Protein AF-A0A4Z1KA65-F1 (afdb_monomer)

Solvent-accessible surface area (backbone atoms only — not comparable to full-atom values): 13572 Å² total; per-residue (Å²): 110,72,66,62,52,43,39,54,76,44,22,87,75,47,66,76,46,76,40,77,68,54,74,66,63,81,79,53,84,68,61,92,71,78,31,28,63,26,37,53,58,53,56,67,46,49,28,51,53,28,40,75,51,29,72,93,65,19,83,68,38,45,97,79,37,31,70,53,27,40,54,50,50,52,51,53,54,51,53,38,62,76,36,71,47,78,43,73,69,52,103,39,35,69,69,46,73,50,42,45,67,54,54,28,49,52,52,50,48,28,72,77,36,44,84,67,29,49,55,46,74,55,39,75,37,74,67,40,51,53,36,54,69,82,32,71,82,54,29,83,65,75,93,47,70,64,59,59,51,50,52,55,50,56,41,34,77,31,72,92,48,65,88,64,49,73,65,59,49,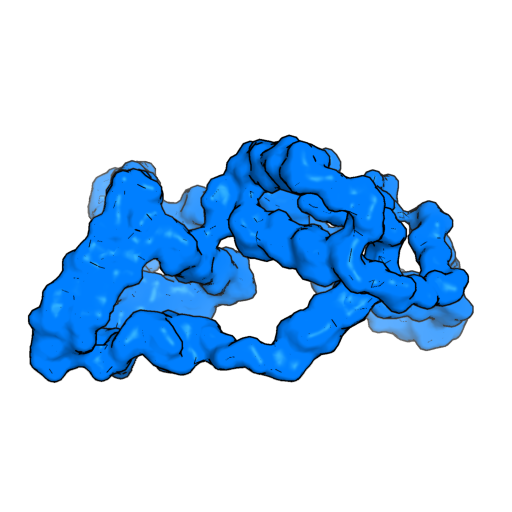49,54,49,46,58,52,43,40,74,40,12,86,56,51,26,76,65,54,48,49,60,56,60,66,26,38,78,55,81,65,71,59,92,77,73,91,82,68,70,86,65,67,72,54,83,45,76,72,47,80,41,76,56,95,64,20,53,58,52,33,83,70,133

pLDDT: mean 73.47, std 14.39, range [39.34, 95.62]

Sequence (232 aa):
MVWLTLIAITPASSSFSCLNIYLTPLTKKGTWDGNLEDADAIINKFPEYCFEAGPERCALYSNKGSQHIHHLLDNIIASITNAFIPISISDIREPEIIMSSDMKGAVRLALYSPFEEFERLQAFTPTCRSSNLYSPNCFSPPINYAKKVIGAILCSDKPDQIIITATDYLEYWQRVRKESIYLDDRWTKNRILCAFWKLRLKLTLLGPIEGSTSEPNLFVSNTLDPITSLSK

Nearest PDB structures (foldseek):
  6vi4-assembly1_B  TM=2.052E-01  e=9.395E+00  Homo sapiens
  6c1r-assembly1_B  TM=1.463E-01  e=4.971E+00  Escherichia coli

Foldseek 3Di:
DVVLVCCQPPQAPD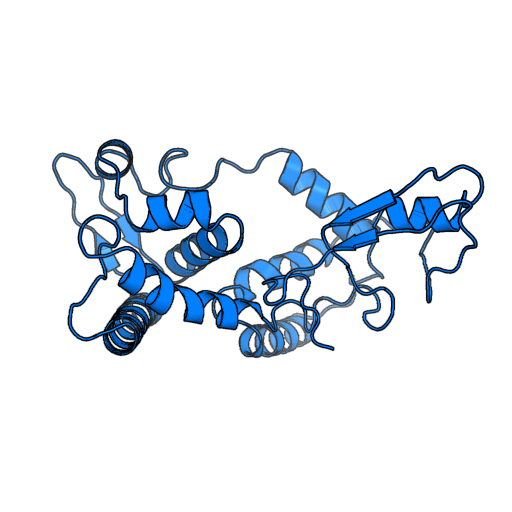DEAEDEFDPPLAPDLLDLAPQQQLVVVVVLCLLVVLQVCDVVQHVLHDPVGSVVSVVVVVVVLVVQAVDWDWDDDDPQDDTDIRHNLVVLQLSVVCQVCVVVSSSLVRDPDVVVSRDYCPPVVNHPDDDPPVVVVCLLVSLQQHDQQLPADPVNLVVVLVNLCVSDVSCSVVSSVSSVSNNPPPHYDPDHDDHDRDHDHPDDYHYDYDCRRSGRHPPD

Mean predicted aligned error: 11.28 Å

Structure (mmCIF, N/CA/C/O backbone):
data_AF-A0A4Z1KA65-F1
#
_entry.id   AF-A0A4Z1KA65-F1
#
loop_
_atom_site.group_PDB
_atom_site.id
_atom_site.type_symbol
_atom_site.label_atom_id
_atom_site.label_alt_id
_atom_site.label_comp_id
_atom_site.label_asym_id
_atom_site.label_entity_id
_atom_site.label_seq_id
_atom_site.pdbx_PDB_ins_code
_atom_site.Cartn_x
_atom_site.Cartn_y
_atom_site.Cartn_z
_atom_site.occupancy
_atom_site.B_iso_or_equiv
_atom_site.auth_seq_id
_atom_site.auth_comp_id
_atom_site.auth_asym_id
_atom_site.auth_atom_id
_atom_site.pdbx_PDB_model_num
ATOM 1 N N . MET A 1 1 ? -2.068 -2.236 -19.507 1.00 46.22 1 MET A N 1
ATOM 2 C CA . MET A 1 1 ? -1.043 -1.953 -20.537 1.00 46.22 1 MET A CA 1
ATOM 3 C C . MET A 1 1 ? -1.417 -2.556 -21.894 1.00 46.22 1 MET A C 1
ATOM 5 O O . MET A 1 1 ? -1.586 -1.786 -22.824 1.00 46.22 1 MET A O 1
ATOM 9 N N . VAL A 1 2 ? -1.693 -3.867 -21.988 1.00 50.28 2 VAL A N 1
ATOM 10 C CA . VAL A 1 2 ? -2.080 -4.566 -23.242 1.00 50.28 2 VAL A CA 1
ATOM 11 C C . VAL A 1 2 ? -3.201 -3.877 -24.045 1.00 50.28 2 VAL A C 1
ATOM 13 O O . VAL A 1 2 ? -3.094 -3.739 -25.257 1.00 50.28 2 VAL A O 1
ATOM 16 N N . TRP A 1 3 ? -4.254 -3.391 -23.381 1.00 49.81 3 TRP A N 1
ATOM 17 C CA . TRP A 1 3 ? -5.383 -2.723 -24.046 1.00 49.81 3 TRP A CA 1
ATOM 18 C C . TRP A 1 3 ? -5.041 -1.362 -24.662 1.00 49.81 3 TRP A C 1
ATOM 20 O O . TRP A 1 3 ? -5.494 -1.060 -25.759 1.00 49.81 3 TRP A O 1
ATOM 30 N N . LEU A 1 4 ? -4.196 -0.561 -24.008 1.00 58.28 4 LEU A N 1
ATOM 31 C CA . LEU A 1 4 ? -3.745 0.712 -24.578 1.00 58.28 4 LEU A CA 1
ATOM 32 C C . LEU A 1 4 ? -2.836 0.476 -25.794 1.00 58.28 4 LEU A C 1
ATOM 34 O O . LEU A 1 4 ? -2.899 1.215 -26.770 1.00 58.28 4 LEU A O 1
ATOM 38 N N . THR A 1 5 ? -2.043 -0.599 -25.776 1.00 61.44 5 THR A N 1
ATOM 39 C CA . THR A 1 5 ? -1.257 -1.043 -26.935 1.00 61.44 5 THR A CA 1
ATOM 40 C C . THR A 1 5 ? -2.153 -1.489 -28.094 1.00 61.44 5 THR A C 1
ATOM 42 O O . THR A 1 5 ? -1.865 -1.165 -29.240 1.00 61.44 5 THR A O 1
ATOM 45 N N . LEU A 1 6 ? -3.266 -2.175 -27.815 1.00 61.22 6 LEU A N 1
ATOM 46 C CA . LEU A 1 6 ? -4.259 -2.544 -28.832 1.00 61.22 6 LEU A CA 1
ATOM 47 C C . LEU A 1 6 ? -4.954 -1.320 -29.443 1.00 61.22 6 LEU A C 1
ATOM 49 O O . LEU A 1 6 ? -5.135 -1.283 -30.656 1.00 61.22 6 LEU A O 1
ATOM 53 N N . ILE A 1 7 ? -5.276 -0.301 -28.641 1.00 62.47 7 ILE A N 1
ATOM 54 C CA . ILE A 1 7 ? -5.809 0.975 -29.149 1.00 62.47 7 ILE A CA 1
ATOM 55 C C . ILE A 1 7 ? -4.788 1.658 -30.074 1.00 62.47 7 ILE A C 1
ATOM 57 O O . ILE A 1 7 ? -5.167 2.170 -31.122 1.00 62.47 7 ILE A O 1
ATOM 61 N N . ALA A 1 8 ? -3.495 1.617 -29.733 1.00 61.34 8 ALA A N 1
ATOM 62 C CA . ALA A 1 8 ? -2.435 2.198 -30.560 1.00 61.34 8 ALA A CA 1
ATOM 63 C C . ALA A 1 8 ? -2.218 1.449 -31.889 1.00 61.34 8 ALA A C 1
ATOM 65 O O . ALA A 1 8 ? -1.973 2.067 -32.922 1.00 61.34 8 ALA A O 1
ATOM 66 N N . ILE A 1 9 ? -2.268 0.113 -31.866 1.00 64.88 9 ILE A N 1
ATOM 67 C CA . ILE A 1 9 ? -1.922 -0.730 -33.024 1.00 64.88 9 ILE A CA 1
ATOM 68 C C . ILE A 1 9 ? -3.135 -0.956 -33.936 1.00 64.88 9 ILE A C 1
ATOM 70 O O . ILE A 1 9 ? -2.981 -1.048 -35.153 1.00 64.88 9 ILE A O 1
ATOM 74 N N . THR A 1 10 ? -4.341 -1.039 -33.372 1.00 65.25 10 THR A N 1
ATOM 75 C CA . THR A 1 10 ? -5.579 -1.340 -34.107 1.00 65.25 10 THR A CA 1
ATOM 76 C C . THR A 1 10 ? -6.767 -0.477 -33.634 1.00 65.25 10 THR A C 1
ATOM 78 O O . THR A 1 10 ? -7.749 -1.007 -33.108 1.00 65.25 10 THR A O 1
ATOM 81 N N . PRO A 1 11 ? -6.720 0.854 -33.824 1.00 59.81 11 PRO A N 1
ATOM 82 C CA . PRO A 1 11 ? -7.749 1.778 -33.326 1.00 59.81 11 PRO A CA 1
ATOM 83 C C . PRO A 1 11 ? -9.129 1.597 -33.984 1.00 59.81 11 PRO A C 1
ATOM 85 O O . PRO A 1 11 ? -10.154 1.888 -33.375 1.00 59.81 11 PRO A O 1
ATOM 88 N N . ALA A 1 12 ? -9.173 1.082 -35.218 1.00 54.03 12 ALA A N 1
ATOM 89 C CA . ALA A 1 12 ? -10.408 0.894 -35.987 1.00 54.03 12 ALA A CA 1
ATOM 90 C C . ALA A 1 12 ? -11.210 -0.368 -35.602 1.00 54.03 12 ALA A C 1
ATOM 92 O O . ALA A 1 12 ? -12.328 -0.547 -36.077 1.00 54.03 12 ALA A O 1
ATOM 93 N N . SER A 1 13 ? -10.649 -1.254 -34.772 1.00 59.44 13 SER A N 1
ATOM 94 C CA . SER A 1 13 ? -11.294 -2.504 -34.336 1.00 59.44 13 SER A CA 1
ATOM 95 C C . SER A 1 13 ? -11.660 -2.526 -32.851 1.00 59.44 13 SER A C 1
ATOM 97 O O . SER A 1 13 ? -12.167 -3.536 -32.366 1.00 59.44 13 SER A O 1
ATOM 99 N N . SER A 1 14 ? -11.402 -1.447 -32.107 1.00 57.44 14 SER A N 1
ATOM 100 C CA . SER A 1 14 ? -11.790 -1.348 -30.699 1.00 57.44 14 SER A CA 1
ATOM 101 C C . SER A 1 14 ? -13.228 -0.841 -30.573 1.00 57.44 14 SER A C 1
ATOM 103 O O . SER A 1 14 ? -13.486 0.353 -30.710 1.00 57.44 14 SER A O 1
ATOM 105 N N . SER A 1 15 ? -14.165 -1.743 -30.279 1.00 64.31 15 SER A N 1
ATOM 106 C CA . SER A 1 15 ? -15.464 -1.377 -29.701 1.00 64.31 15 SER A CA 1
ATOM 107 C C . SER A 1 15 ? -15.289 -0.840 -28.268 1.00 64.31 15 SER A C 1
ATOM 109 O O . SER A 1 15 ? -14.225 -1.028 -27.672 1.00 64.31 15 SER A O 1
ATOM 111 N N . PHE A 1 16 ? -16.319 -0.169 -27.729 1.00 63.19 16 PHE A N 1
ATOM 112 C CA . PHE A 1 16 ? -16.349 0.473 -26.401 1.00 63.19 16 PHE A CA 1
ATOM 113 C C . PHE A 1 16 ? -15.433 -0.197 -25.361 1.00 63.19 16 PHE A C 1
ATOM 115 O O . PHE A 1 16 ? -15.583 -1.383 -25.058 1.00 63.19 16 PHE A O 1
ATOM 122 N N . SER A 1 17 ? -14.486 0.570 -24.815 1.00 68.31 17 SER A N 1
ATOM 123 C CA . SER A 1 17 ? -13.476 0.077 -23.876 1.00 68.31 17 SER A CA 1
ATOM 124 C C . SER A 1 17 ? -13.594 0.785 -22.526 1.00 68.31 17 SER A C 1
ATOM 126 O O . SER A 1 17 ? -13.626 2.015 -22.452 1.00 68.31 17 SER A O 1
ATOM 128 N N . CYS A 1 18 ? -13.635 -0.006 -21.451 1.00 68.81 18 CYS A N 1
ATOM 129 C CA . CYS A 1 18 ? -13.584 0.475 -20.073 1.00 68.81 18 CYS A CA 1
ATOM 130 C C . CYS A 1 18 ? -12.252 0.062 -19.447 1.00 68.81 18 CYS A C 1
ATOM 132 O O . CYS A 1 18 ? -11.943 -1.130 -19.360 1.00 68.81 18 CYS A O 1
ATOM 134 N N . LEU A 1 19 ? -11.465 1.046 -19.017 1.00 72.38 19 LEU A N 1
ATOM 135 C CA . LEU A 1 19 ? -10.204 0.821 -18.325 1.00 72.38 19 LEU A CA 1
ATOM 136 C C . LEU 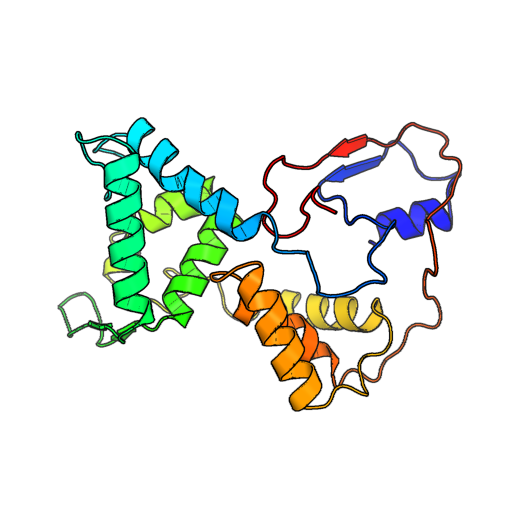A 1 19 ? -10.374 1.191 -16.850 1.00 72.38 19 LEU A C 1
ATOM 138 O O . LEU A 1 19 ? -10.396 2.365 -16.488 1.00 72.38 19 LEU A O 1
ATOM 142 N N . ASN A 1 20 ? -10.502 0.163 -16.016 1.00 58.12 20 ASN A N 1
ATOM 143 C CA . ASN A 1 20 ? -10.423 0.268 -14.565 1.00 58.12 20 ASN A CA 1
ATOM 144 C C . ASN A 1 20 ? -8.954 0.037 -14.187 1.00 58.12 20 ASN A C 1
ATOM 146 O O . ASN A 1 20 ? -8.446 -1.038 -14.509 1.00 58.12 20 ASN A O 1
ATOM 150 N N . ILE A 1 21 ? -8.294 1.025 -13.566 1.00 61.72 21 ILE A N 1
ATOM 151 C CA . ILE A 1 21 ? -6.827 1.169 -13.387 1.00 61.72 21 ILE A CA 1
ATOM 152 C C . ILE A 1 21 ? -6.195 1.966 -14.539 1.00 61.72 21 ILE A C 1
ATOM 154 O O . ILE A 1 21 ? -5.783 1.431 -15.576 1.00 61.72 21 ILE A O 1
ATOM 158 N N . TYR A 1 22 ? -6.092 3.281 -14.333 1.00 58.78 22 TYR A N 1
ATOM 159 C CA . TYR A 1 22 ? -5.372 4.176 -15.229 1.00 58.78 22 TYR A CA 1
ATOM 160 C C . TYR A 1 22 ? -3.900 4.248 -14.819 1.00 58.78 22 TYR A C 1
ATOM 162 O O . TYR A 1 22 ? -3.505 4.991 -13.928 1.00 58.78 22 TYR A O 1
ATOM 170 N N . LEU A 1 23 ? -3.058 3.476 -15.503 1.00 56.97 23 LEU A N 1
ATOM 171 C CA . LEU A 1 23 ? -1.624 3.744 -15.504 1.00 56.97 23 LEU A CA 1
ATOM 172 C C . LEU A 1 23 ? -1.410 4.984 -16.369 1.00 56.97 23 LEU A C 1
ATOM 174 O O . LEU A 1 23 ? -1.505 4.870 -17.589 1.00 56.97 23 LEU A O 1
ATOM 178 N N . THR A 1 24 ? -1.159 6.141 -15.752 1.00 52.41 24 THR A N 1
ATOM 179 C CA . THR A 1 24 ? -0.845 7.395 -16.449 1.00 52.41 24 THR A CA 1
ATOM 180 C C . THR A 1 24 ? 0.265 7.152 -17.480 1.00 52.41 24 THR A C 1
ATOM 182 O O . THR A 1 24 ? 1.426 6.977 -17.107 1.00 52.41 24 THR A O 1
ATOM 185 N N . PRO A 1 25 ? -0.034 7.180 -18.794 1.00 45.66 25 PRO A N 1
ATOM 186 C CA . PRO A 1 25 ? 0.995 7.056 -19.825 1.00 45.66 25 PRO A CA 1
ATOM 187 C C . PRO A 1 25 ? 1.851 8.328 -19.923 1.00 45.66 25 PRO A C 1
ATOM 189 O O . PRO A 1 25 ? 2.869 8.344 -20.606 1.00 45.66 25 PRO A O 1
ATOM 192 N N . LEU A 1 26 ? 1.412 9.418 -19.280 1.00 39.34 26 LEU A N 1
ATOM 193 C CA . LEU A 1 26 ? 1.827 10.775 -19.619 1.00 39.34 26 LEU A CA 1
ATOM 194 C C . LEU A 1 26 ? 3.062 11.298 -18.872 1.00 39.34 26 LEU A C 1
ATOM 196 O O . LEU A 1 26 ? 3.588 12.327 -19.284 1.00 39.34 26 LEU A O 1
ATOM 200 N N . THR A 1 27 ? 3.580 10.627 -17.838 1.00 42.28 27 THR A N 1
ATOM 201 C CA . THR A 1 27 ? 4.760 11.151 -17.104 1.00 42.28 27 THR A CA 1
ATOM 202 C C . THR A 1 27 ? 5.754 10.108 -16.599 1.00 42.28 27 THR A C 1
ATOM 204 O O . THR A 1 27 ? 6.931 10.432 -16.430 1.00 42.28 27 THR A O 1
ATOM 207 N N . LYS A 1 28 ? 5.361 8.844 -16.412 1.00 50.72 28 LYS A N 1
ATOM 208 C CA . LYS A 1 28 ? 6.274 7.811 -15.905 1.00 50.72 28 LYS A CA 1
ATOM 209 C C . LYS A 1 28 ? 6.710 6.918 -17.053 1.00 50.72 28 LYS A C 1
ATOM 211 O O . LYS A 1 28 ? 5.923 6.134 -17.568 1.00 50.72 28 LYS A O 1
ATOM 216 N N . LYS A 1 29 ? 7.986 7.019 -17.445 1.00 55.09 29 LYS A N 1
ATOM 217 C CA . LYS A 1 29 ? 8.686 6.135 -18.405 1.00 55.09 29 LYS A CA 1
ATOM 218 C C . LYS A 1 29 ? 8.767 4.684 -17.891 1.00 55.09 29 LYS A C 1
ATOM 220 O O . LYS A 1 29 ? 9.857 4.140 -17.734 1.00 55.09 29 LYS A O 1
ATOM 225 N N . GLY A 1 30 ? 7.641 4.084 -17.508 1.00 57.19 30 GLY A N 1
ATOM 226 C CA . GLY A 1 30 ? 7.601 2.826 -16.772 1.00 57.19 30 GLY A CA 1
ATOM 227 C C . GLY A 1 30 ? 8.470 2.851 -15.512 1.00 57.19 30 GLY A C 1
ATOM 228 O O . GLY A 1 30 ? 9.043 1.821 -15.162 1.00 57.19 30 GLY A O 1
ATOM 229 N N . THR A 1 31 ? 8.626 3.996 -14.838 1.00 64.75 31 THR A N 1
ATOM 230 C CA . THR A 1 31 ? 9.421 4.083 -13.602 1.00 64.75 31 THR A CA 1
ATOM 231 C C . THR A 1 31 ? 8.692 3.396 -12.446 1.00 64.75 31 THR A C 1
ATOM 233 O O . THR A 1 31 ? 7.544 2.972 -12.578 1.00 64.75 31 THR A O 1
ATOM 236 N N . TRP A 1 32 ? 9.403 3.152 -11.348 1.00 73.19 32 TRP A N 1
ATOM 237 C CA .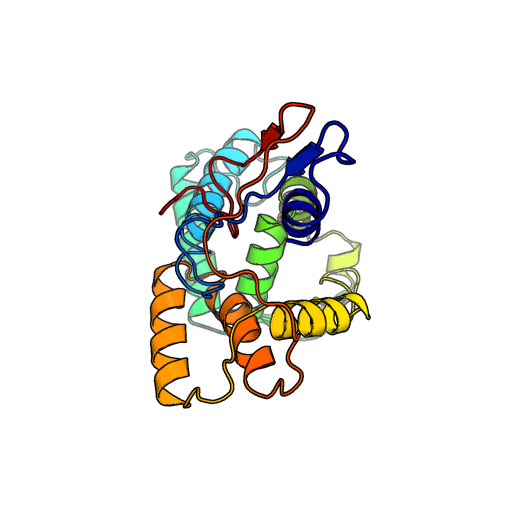 TRP A 1 32 ? 8.851 2.533 -10.140 1.00 73.19 32 TRP A CA 1
ATOM 238 C C . TRP A 1 32 ? 8.622 3.564 -9.025 1.00 73.19 32 TRP A C 1
ATOM 240 O O . TRP A 1 32 ? 8.534 3.186 -7.860 1.00 73.19 32 TRP A O 1
ATOM 250 N N . ASP A 1 33 ? 8.603 4.845 -9.380 1.00 76.31 33 ASP A N 1
ATOM 251 C CA . ASP A 1 33 ? 8.581 5.980 -8.460 1.00 76.31 33 ASP A CA 1
ATOM 252 C C . ASP A 1 33 ? 7.209 6.684 -8.530 1.00 76.31 33 ASP A C 1
ATOM 254 O O . ASP A 1 33 ? 6.599 6.771 -9.602 1.00 76.31 33 ASP A O 1
ATOM 258 N N . GLY A 1 34 ? 6.729 7.187 -7.393 1.00 77.62 34 GLY A N 1
ATOM 259 C CA . GLY A 1 34 ? 5.466 7.912 -7.210 1.00 77.62 34 GLY A CA 1
ATOM 260 C C . GLY A 1 34 ? 4.204 7.054 -7.365 1.00 77.62 34 GLY A C 1
ATOM 261 O O . GLY A 1 34 ? 3.137 7.556 -7.699 1.00 77.62 34 GLY A O 1
ATOM 262 N N . ASN A 1 35 ? 4.314 5.731 -7.285 1.00 82.62 35 ASN A N 1
ATOM 263 C CA . ASN A 1 35 ? 3.140 4.858 -7.409 1.00 82.62 35 ASN A CA 1
ATOM 264 C C . ASN A 1 35 ? 2.382 4.725 -6.091 1.00 82.62 35 ASN A C 1
ATOM 266 O O . ASN A 1 35 ? 1.206 4.379 -6.105 1.00 82.62 35 ASN A O 1
ATOM 270 N N . LEU A 1 36 ? 3.062 4.963 -4.970 1.00 87.94 36 LEU A N 1
ATOM 271 C CA . LEU A 1 36 ? 2.535 4.661 -3.646 1.00 87.94 36 LEU A CA 1
ATOM 272 C C . LEU A 1 36 ? 2.044 5.913 -2.913 1.00 87.94 36 LEU A C 1
ATOM 274 O O . LEU A 1 36 ? 1.844 5.861 -1.707 1.00 87.94 36 LEU A O 1
ATOM 278 N N . GLU A 1 37 ? 1.852 7.025 -3.623 1.00 87.81 37 GLU A N 1
ATOM 279 C CA . GLU A 1 37 ? 1.521 8.330 -3.034 1.00 87.81 37 GLU A CA 1
ATOM 280 C C . GLU A 1 37 ? 0.234 8.298 -2.197 1.00 87.81 37 GLU A C 1
ATOM 282 O O . GLU A 1 37 ? 0.195 8.871 -1.110 1.00 87.81 37 GLU A O 1
ATOM 287 N N . ASP A 1 38 ? -0.787 7.558 -2.640 1.00 87.94 38 ASP A N 1
ATOM 288 C CA . ASP A 1 38 ? -2.042 7.421 -1.889 1.00 87.94 38 ASP A CA 1
ATOM 289 C C . ASP A 1 38 ? -2.058 6.198 -0.951 1.00 87.94 38 ASP A C 1
ATOM 291 O O . ASP A 1 38 ? -3.031 5.997 -0.222 1.00 87.94 38 ASP A O 1
ATOM 295 N N . ALA A 1 39 ? -1.012 5.361 -0.953 1.00 87.62 39 ALA A N 1
ATOM 296 C CA . ALA A 1 39 ? -1.026 4.057 -0.286 1.00 87.62 39 ALA A CA 1
ATOM 297 C C . ALA A 1 39 ? -1.169 4.151 1.236 1.00 87.62 39 ALA A C 1
ATOM 299 O O . ALA A 1 39 ? -1.878 3.347 1.841 1.00 87.62 39 ALA A O 1
ATOM 300 N N . ASP A 1 40 ? -0.530 5.138 1.858 1.00 89.56 40 ASP A N 1
ATOM 301 C CA . ASP A 1 40 ? -0.651 5.347 3.302 1.00 89.56 40 ASP A CA 1
ATOM 302 C C . ASP A 1 40 ? -1.931 6.137 3.632 1.00 89.56 40 ASP A C 1
ATOM 304 O O . ASP A 1 40 ? -2.545 5.932 4.680 1.00 89.56 40 ASP A O 1
ATOM 308 N N . ALA A 1 41 ? -2.408 6.983 2.711 1.00 89.00 41 ALA A N 1
ATOM 309 C CA . ALA A 1 41 ? -3.618 7.783 2.902 1.00 89.00 41 ALA A CA 1
ATOM 310 C C . ALA A 1 41 ? -4.887 6.923 3.020 1.00 89.00 41 ALA A C 1
ATOM 312 O O . ALA A 1 41 ? -5.781 7.244 3.805 1.00 89.00 41 ALA A O 1
ATOM 313 N N . ILE A 1 42 ? -4.963 5.806 2.295 1.00 84.75 42 ILE A N 1
ATOM 314 C CA . ILE A 1 42 ? -6.088 4.868 2.405 1.00 84.75 42 ILE A CA 1
ATOM 315 C C . ILE A 1 42 ? -6.115 4.141 3.763 1.00 84.75 42 ILE A C 1
ATOM 317 O O . ILE A 1 42 ? -7.199 3.857 4.275 1.00 84.75 42 ILE A O 1
ATOM 321 N N . ILE A 1 43 ? -4.967 3.935 4.424 1.00 84.38 43 ILE A N 1
ATOM 322 C CA . ILE A 1 43 ? -4.931 3.398 5.798 1.00 84.38 43 ILE A CA 1
ATOM 323 C C . ILE A 1 43 ? -5.568 4.366 6.788 1.00 84.38 43 ILE A C 1
ATOM 325 O O . ILE A 1 43 ? -6.284 3.936 7.693 1.00 84.38 43 ILE A O 1
ATOM 329 N N . ASN A 1 44 ? -5.429 5.672 6.563 1.00 85.31 44 ASN A N 1
ATOM 330 C CA . ASN A 1 44 ? -6.049 6.685 7.416 1.00 85.31 44 ASN A CA 1
ATOM 331 C C . ASN A 1 44 ? -7.585 6.673 7.358 1.00 85.31 44 ASN A C 1
ATOM 333 O O . ASN A 1 44 ? -8.222 7.274 8.221 1.00 85.31 44 ASN A O 1
ATOM 337 N N . LYS A 1 45 ? -8.192 5.965 6.394 1.00 88.19 45 LYS A N 1
ATOM 338 C CA . LYS A 1 45 ? -9.643 5.738 6.342 1.00 88.19 45 LYS A CA 1
ATOM 339 C C . LYS A 1 45 ? -10.123 4.594 7.222 1.00 88.19 45 LYS A C 1
ATOM 341 O O . LYS A 1 45 ? -11.280 4.599 7.633 1.00 88.19 45 LYS A O 1
ATOM 346 N N . PHE A 1 46 ? -9.247 3.659 7.588 1.00 87.06 46 PHE A N 1
ATOM 347 C CA . PHE A 1 46 ? -9.623 2.544 8.453 1.00 87.06 46 PHE A CA 1
ATOM 348 C C . PHE A 1 46 ? -10.226 2.997 9.800 1.00 87.06 46 PHE A C 1
ATOM 350 O O . PHE A 1 46 ? -11.276 2.471 10.162 1.00 87.06 46 PHE A O 1
ATOM 357 N N . PRO A 1 47 ? -9.657 3.971 10.541 1.00 90.69 47 PRO A N 1
ATOM 358 C CA . PRO A 1 47 ? -10.240 4.418 11.807 1.00 90.69 47 PRO A CA 1
ATOM 359 C C . PRO A 1 47 ? -11.638 5.033 11.668 1.00 90.69 47 PRO A C 1
ATOM 361 O O . PRO A 1 47 ? -12.459 4.869 12.570 1.00 90.69 47 PRO A O 1
ATOM 364 N N . GLU A 1 48 ? -11.918 5.721 10.554 1.00 92.50 48 GLU A N 1
ATOM 365 C CA . GLU A 1 48 ? -13.250 6.257 10.234 1.00 92.50 48 GLU A CA 1
ATOM 366 C C . GLU A 1 48 ? -14.244 5.102 10.044 1.00 92.50 48 GLU A C 1
ATOM 368 O O . GLU A 1 48 ? -15.226 5.005 10.780 1.00 92.50 48 GLU A O 1
ATOM 373 N N . TYR A 1 49 ? -13.930 4.157 9.152 1.00 89.81 49 TYR A N 1
ATOM 374 C CA . TYR A 1 49 ? -14.798 3.009 8.870 1.00 89.81 49 TYR A CA 1
ATOM 375 C C . TYR A 1 49 ? -14.972 2.076 10.071 1.00 89.81 49 TYR A C 1
ATOM 377 O O . TYR A 1 49 ? -16.062 1.567 10.310 1.00 89.81 49 TYR A O 1
ATOM 385 N N . CYS A 1 50 ? -13.919 1.867 10.861 1.00 87.00 50 CYS A N 1
ATOM 386 C CA . CYS A 1 50 ? -13.974 1.075 12.086 1.00 87.00 50 CYS A CA 1
ATOM 387 C C . CYS A 1 50 ? -14.908 1.704 13.129 1.00 87.00 50 CYS A C 1
ATOM 389 O O . CYS A 1 50 ? -15.645 0.990 13.811 1.00 87.00 50 CYS A O 1
ATOM 391 N N . PHE A 1 51 ? -14.897 3.035 13.253 1.00 94.19 51 PHE A N 1
ATOM 392 C CA . PHE A 1 51 ? -15.812 3.736 14.147 1.00 94.19 51 PHE A CA 1
ATOM 393 C C . PHE A 1 51 ? -17.268 3.592 13.684 1.00 94.19 51 PHE A C 1
ATOM 395 O O . PHE A 1 51 ? -18.129 3.245 14.490 1.00 94.19 51 PHE A O 1
ATOM 402 N N . GLU A 1 52 ? -17.528 3.797 12.389 1.00 94.19 52 GLU A N 1
ATOM 403 C CA . GLU A 1 52 ? -18.864 3.661 11.788 1.00 94.19 52 GLU A CA 1
ATOM 404 C C . GLU A 1 52 ? -19.413 2.230 11.869 1.00 94.19 52 GLU A C 1
ATOM 406 O O . GLU A 1 52 ? -20.606 2.034 12.097 1.00 94.19 52 GLU A O 1
ATOM 411 N N . ALA A 1 53 ? -18.545 1.226 11.725 1.00 89.56 53 ALA A N 1
ATOM 412 C CA . ALA A 1 53 ? -18.914 -0.184 11.807 1.00 89.56 53 ALA A CA 1
ATOM 413 C C . ALA A 1 53 ? -19.389 -0.602 13.214 1.00 89.56 53 ALA A C 1
ATOM 415 O O . ALA A 1 53 ? -20.166 -1.551 13.346 1.00 89.56 53 ALA A O 1
ATOM 416 N N . GLY A 1 54 ? -18.954 0.110 14.257 1.00 89.50 54 GLY A N 1
ATOM 417 C CA . GLY A 1 54 ? -19.349 -0.146 15.639 1.00 89.50 54 GLY A CA 1
ATOM 418 C C . GLY A 1 54 ? -18.624 -1.331 16.301 1.00 89.50 54 GLY A C 1
ATOM 419 O O . GLY A 1 54 ? -17.833 -2.034 15.669 1.00 89.50 54 GLY A O 1
ATOM 420 N N . PRO A 1 55 ? -18.893 -1.584 17.596 1.00 88.75 55 PRO A N 1
ATOM 421 C CA . PRO A 1 55 ? -18.169 -2.578 18.397 1.00 88.75 55 PRO A CA 1
ATOM 422 C C . PRO A 1 55 ? -18.396 -4.026 17.954 1.00 88.75 55 PRO A C 1
ATOM 424 O O . PRO A 1 55 ? -17.555 -4.882 18.209 1.00 88.75 55 PRO A O 1
ATOM 427 N N . GLU A 1 56 ? -19.516 -4.314 17.291 1.00 85.44 56 GLU A N 1
ATOM 428 C CA . GLU A 1 56 ? -19.825 -5.662 16.799 1.00 85.44 56 GLU A CA 1
ATOM 429 C C . GLU A 1 56 ? -19.008 -6.036 15.557 1.00 85.44 56 GLU A C 1
ATOM 431 O O . GLU A 1 56 ? -18.771 -7.216 15.305 1.00 85.44 56 GLU A O 1
ATOM 436 N N . ARG A 1 57 ? -18.577 -5.032 14.783 1.00 79.94 57 ARG A N 1
ATOM 437 C CA . ARG A 1 57 ? -17.910 -5.195 13.485 1.00 79.94 57 ARG A CA 1
ATOM 438 C C . ARG A 1 57 ? -16.560 -4.493 13.417 1.00 79.94 57 ARG A C 1
ATOM 440 O O . ARG A 1 57 ? -16.055 -4.259 12.333 1.00 79.94 57 ARG A O 1
ATOM 447 N N . CYS A 1 58 ? -15.972 -4.084 14.534 1.00 81.00 58 CYS A N 1
ATOM 448 C CA . CYS A 1 58 ? -14.580 -3.661 14.541 1.00 81.00 58 CYS A CA 1
ATOM 449 C C . CYS A 1 58 ? -13.939 -3.935 15.898 1.00 81.00 58 CYS A C 1
ATOM 451 O O . CYS A 1 58 ? -14.300 -3.336 16.908 1.00 81.00 58 CYS A O 1
ATOM 453 N N . ALA A 1 59 ? -12.918 -4.793 15.909 1.00 81.31 59 ALA A N 1
ATOM 454 C CA . ALA A 1 59 ? -12.191 -5.148 17.128 1.00 81.31 59 ALA A CA 1
ATOM 455 C C . ALA A 1 59 ? -11.445 -3.959 17.763 1.00 81.31 59 ALA A C 1
ATOM 457 O O . ALA A 1 59 ? -11.207 -3.952 18.967 1.00 81.31 59 ALA A O 1
ATOM 458 N N . LEU A 1 60 ? -11.083 -2.953 16.959 1.00 83.00 60 LEU A N 1
ATOM 459 C CA . LEU A 1 60 ? -10.426 -1.727 17.419 1.00 83.00 60 LEU A CA 1
ATOM 460 C C . LEU A 1 60 ? -11.417 -0.605 17.751 1.00 83.00 60 LEU A C 1
ATOM 462 O O . LEU A 1 60 ? -10.983 0.509 18.042 1.00 83.00 60 LEU A O 1
ATOM 466 N N . TYR A 1 61 ? -12.729 -0.869 17.706 1.00 88.94 61 TYR A N 1
ATOM 467 C CA . TYR A 1 61 ? -13.741 0.141 17.988 1.00 88.94 61 TYR A CA 1
ATOM 468 C C . TYR A 1 61 ? -13.523 0.789 19.358 1.00 88.94 61 TYR A C 1
ATOM 470 O O . TYR A 1 61 ? -13.269 0.131 20.369 1.00 88.94 61 TYR A O 1
ATOM 478 N N . SER A 1 62 ? -13.713 2.105 19.400 1.00 92.44 62 SER A N 1
ATOM 479 C CA . SER A 1 62 ? -13.730 2.868 20.634 1.00 92.44 62 SER A CA 1
ATOM 480 C C . SER A 1 62 ? -14.837 3.903 20.603 1.00 92.44 62 SER A C 1
ATOM 482 O O . SER A 1 62 ? -14.935 4.697 19.671 1.00 92.44 62 SER A O 1
ATOM 484 N N . ASN A 1 63 ? -15.606 3.977 21.689 1.00 95.00 63 ASN A N 1
ATOM 485 C CA . ASN A 1 63 ? -16.600 5.031 21.896 1.00 95.00 63 ASN A CA 1
ATOM 486 C C . ASN A 1 63 ? -15.985 6.442 22.021 1.00 95.00 63 ASN A C 1
ATOM 488 O O . ASN A 1 63 ? -16.721 7.422 22.063 1.00 95.00 63 ASN A O 1
ATOM 492 N N . LYS A 1 64 ? -14.650 6.554 22.070 1.00 95.62 64 LYS A N 1
ATOM 493 C CA . LYS A 1 64 ? -13.906 7.823 22.087 1.00 95.62 64 LYS A CA 1
ATOM 494 C C . LYS A 1 64 ? -13.714 8.447 20.696 1.00 95.62 64 LYS A C 1
ATOM 496 O O . LYS A 1 64 ? -13.133 9.525 20.611 1.00 95.62 64 LYS A O 1
ATOM 501 N N . GLY A 1 65 ? -14.183 7.798 19.627 1.00 95.62 65 GLY A N 1
ATOM 502 C CA . GLY A 1 65 ? -14.132 8.329 18.260 1.00 95.62 65 GLY A CA 1
ATOM 503 C C . GLY A 1 65 ? -13.006 7.754 17.398 1.00 95.62 65 GLY A C 1
ATOM 504 O O . GLY A 1 65 ? -12.058 7.145 17.899 1.00 95.62 65 GLY A O 1
ATOM 505 N N . SER A 1 66 ? -13.091 8.001 16.088 1.00 95.06 66 SER A N 1
ATOM 506 C CA . SER A 1 66 ? -12.121 7.550 15.076 1.00 95.06 66 SER A CA 1
ATOM 507 C C . SER A 1 66 ? -10.691 8.016 15.358 1.00 95.06 66 SER A C 1
ATOM 509 O O . SER A 1 66 ? -9.753 7.251 15.166 1.00 95.06 66 SER A O 1
ATOM 511 N N . GLN A 1 67 ? -10.503 9.221 15.905 1.00 95.50 67 GLN A N 1
ATOM 512 C CA . GLN A 1 67 ? -9.171 9.720 16.263 1.00 95.50 67 GLN A CA 1
ATOM 513 C C . GLN A 1 67 ? -8.501 8.869 17.353 1.00 95.50 67 GLN A C 1
ATOM 515 O O . GLN A 1 67 ? -7.295 8.632 17.312 1.00 95.50 67 GLN A O 1
ATOM 520 N N . HIS A 1 68 ? -9.271 8.369 18.325 1.00 94.56 68 HIS A N 1
ATOM 521 C CA . HIS A 1 68 ? -8.726 7.467 19.338 1.00 94.56 68 HIS A CA 1
ATOM 522 C C . HIS A 1 68 ? -8.316 6.121 18.727 1.00 94.56 68 HIS A C 1
ATOM 524 O O . HIS A 1 68 ? -7.274 5.577 19.085 1.00 94.56 68 HIS A O 1
ATOM 530 N N . ILE A 1 69 ? -9.106 5.618 17.775 1.00 91.75 69 ILE A N 1
ATOM 531 C CA . ILE A 1 69 ? -8.810 4.391 17.023 1.00 91.75 69 ILE A CA 1
ATOM 532 C C . ILE A 1 69 ? -7.550 4.576 16.172 1.00 91.75 69 ILE A C 1
ATOM 534 O O . ILE A 1 69 ? -6.718 3.677 16.119 1.00 91.75 69 ILE A O 1
ATOM 538 N N . HIS A 1 70 ? -7.368 5.753 15.569 1.00 91.50 70 HIS A N 1
ATOM 539 C CA . HIS A 1 70 ? -6.166 6.102 14.816 1.00 91.50 70 HIS A CA 1
ATOM 540 C C . HIS A 1 70 ? -4.916 6.005 15.701 1.00 91.50 70 HIS A C 1
ATOM 542 O O . HIS A 1 70 ? -3.991 5.269 15.379 1.00 91.50 70 HIS A O 1
ATOM 548 N N . HIS A 1 71 ? -4.923 6.644 16.876 1.00 91.38 71 HIS A N 1
ATOM 549 C CA . HIS A 1 71 ? -3.804 6.541 17.820 1.00 91.38 71 HIS A CA 1
ATOM 550 C C . HIS A 1 71 ? -3.563 5.109 18.315 1.00 91.38 71 HIS A C 1
ATOM 552 O O . HIS A 1 71 ? -2.418 4.710 18.524 1.00 91.38 71 HIS A O 1
ATOM 558 N N . LEU A 1 72 ? -4.625 4.325 18.520 1.00 87.31 72 LEU A N 1
ATOM 559 C CA . LEU A 1 72 ? -4.497 2.915 18.882 1.00 87.31 72 LEU A CA 1
ATOM 560 C C . LEU A 1 72 ? -3.808 2.119 17.765 1.00 87.31 72 LEU A C 1
ATOM 562 O O . LEU A 1 72 ? -2.894 1.346 18.047 1.00 87.31 72 LEU A O 1
ATOM 566 N N . LEU A 1 73 ? -4.221 2.338 16.516 1.00 85.12 73 LEU A N 1
ATOM 567 C CA . LEU A 1 73 ? -3.640 1.702 15.341 1.00 85.12 73 LEU A CA 1
ATOM 568 C C . LEU A 1 73 ? -2.157 2.070 15.181 1.00 85.12 73 LEU A C 1
ATOM 570 O O . LEU A 1 73 ? -1.333 1.167 15.045 1.00 85.12 73 LEU A O 1
ATOM 574 N N . ASP A 1 74 ? -1.804 3.352 15.297 1.00 86.38 74 ASP A N 1
ATOM 575 C CA . ASP A 1 74 ? -0.412 3.820 15.238 1.00 86.38 74 ASP A CA 1
ATOM 576 C C . ASP A 1 74 ? 0.463 3.149 16.298 1.00 86.38 74 ASP A C 1
ATOM 578 O O . ASP A 1 74 ? 1.567 2.687 16.007 1.00 86.38 74 ASP A O 1
ATOM 582 N N . ASN A 1 75 ? -0.041 3.041 17.530 1.00 84.31 75 ASN A N 1
ATOM 583 C CA . ASN A 1 75 ? 0.685 2.397 18.622 1.00 84.31 75 ASN A CA 1
ATOM 584 C C . ASN A 1 75 ? 0.918 0.904 18.351 1.00 84.31 75 ASN A C 1
ATOM 586 O O . ASN A 1 75 ? 2.014 0.394 18.599 1.00 84.31 75 ASN A O 1
ATOM 590 N N . ILE A 1 76 ? -0.088 0.203 17.815 1.00 81.12 76 ILE A N 1
ATOM 591 C CA . ILE A 1 76 ? 0.036 -1.209 17.430 1.00 81.12 76 ILE A CA 1
ATOM 592 C C . ILE A 1 76 ? 1.093 -1.355 16.330 1.00 81.12 76 ILE A C 1
ATOM 594 O O . ILE A 1 76 ? 2.023 -2.154 16.470 1.00 81.12 76 ILE A O 1
ATOM 598 N N . ILE A 1 77 ? 1.007 -0.546 15.275 1.00 80.75 77 ILE A N 1
ATOM 599 C CA . ILE A 1 77 ? 1.938 -0.579 14.141 1.00 80.75 77 ILE A CA 1
ATOM 600 C C . ILE A 1 77 ? 3.369 -0.268 14.597 1.00 80.75 77 ILE A C 1
ATOM 602 O O . ILE A 1 77 ? 4.305 -0.986 14.228 1.00 80.75 77 ILE A O 1
ATOM 606 N N . ALA A 1 78 ? 3.552 0.742 15.449 1.00 82.25 78 ALA A N 1
ATOM 607 C CA . ALA A 1 78 ? 4.851 1.095 16.012 1.00 82.25 78 ALA A CA 1
ATOM 608 C C . ALA A 1 78 ? 5.431 -0.034 16.879 1.00 82.25 78 ALA A C 1
ATOM 610 O O . ALA A 1 78 ? 6.630 -0.316 16.794 1.00 82.25 78 ALA A O 1
ATOM 611 N N . SER A 1 79 ? 4.596 -0.721 17.668 1.00 77.44 79 SER A N 1
ATOM 612 C CA . SER A 1 79 ? 5.044 -1.836 18.513 1.00 77.44 79 SER A CA 1
ATOM 613 C C . SER A 1 79 ? 5.596 -3.012 17.696 1.00 77.44 79 SER A C 1
ATOM 615 O O . SER A 1 79 ? 6.655 -3.537 18.032 1.00 77.44 79 SER A O 1
ATOM 617 N N . ILE A 1 80 ? 4.946 -3.358 16.577 1.00 75.19 80 ILE A N 1
ATOM 618 C CA . ILE A 1 80 ? 5.370 -4.449 15.679 1.00 75.19 80 ILE A CA 1
ATOM 619 C C . ILE A 1 80 ? 6.565 -4.029 14.810 1.00 75.19 80 ILE A C 1
ATOM 621 O O . ILE A 1 80 ? 7.378 -4.850 14.390 1.00 75.19 80 ILE A O 1
ATOM 625 N N . THR A 1 81 ? 6.687 -2.736 14.505 1.00 77.81 81 THR A N 1
ATOM 626 C CA . THR A 1 81 ? 7.791 -2.232 13.675 1.00 77.81 81 THR A CA 1
ATOM 627 C C . THR A 1 81 ? 9.115 -2.212 14.436 1.00 77.81 81 THR A C 1
ATOM 629 O O . THR A 1 81 ? 10.159 -2.485 13.847 1.00 77.81 81 THR A O 1
ATOM 632 N N . ASN A 1 82 ? 9.077 -1.921 15.739 1.00 76.62 82 ASN A N 1
ATOM 633 C CA . ASN A 1 82 ? 10.275 -1.759 16.565 1.00 76.62 82 ASN A CA 1
ATOM 634 C C . ASN A 1 82 ? 10.710 -3.038 17.298 1.00 76.62 82 ASN A C 1
ATOM 636 O O . ASN A 1 82 ? 11.815 -3.080 17.838 1.00 76.62 82 ASN A O 1
ATOM 640 N N . ALA A 1 83 ? 9.868 -4.073 17.329 1.00 73.69 83 ALA A N 1
ATOM 641 C CA . ALA A 1 83 ? 10.166 -5.343 17.978 1.00 73.69 83 ALA A CA 1
ATOM 642 C C . ALA A 1 83 ? 9.488 -6.507 17.249 1.00 73.69 83 ALA A C 1
ATOM 644 O O . ALA A 1 83 ? 8.397 -6.365 16.704 1.00 73.69 83 ALA A O 1
ATOM 645 N N . PHE A 1 84 ? 10.118 -7.683 17.274 1.00 76.25 84 PHE A N 1
ATOM 646 C CA . PHE A 1 84 ? 9.423 -8.913 16.910 1.00 76.25 84 PHE A CA 1
ATOM 647 C C . PHE A 1 84 ? 8.554 -9.368 18.087 1.00 76.25 84 PHE A C 1
ATOM 649 O O . PHE A 1 84 ? 8.963 -9.254 19.244 1.00 76.25 84 PHE A O 1
ATOM 656 N N . ILE A 1 85 ? 7.364 -9.893 17.799 1.00 71.94 85 ILE A N 1
ATOM 657 C CA . ILE A 1 85 ? 6.450 -10.399 18.827 1.00 71.94 85 ILE A CA 1
ATOM 658 C C . ILE A 1 85 ? 6.539 -11.928 18.831 1.00 71.94 85 ILE A C 1
ATOM 660 O O . ILE A 1 85 ? 6.066 -12.557 17.879 1.00 71.94 85 ILE A O 1
ATOM 664 N N . PRO A 1 86 ? 7.141 -12.545 19.864 1.00 69.94 86 PRO A N 1
ATOM 665 C CA . PRO A 1 86 ? 7.080 -13.987 20.031 1.00 69.94 86 PRO A CA 1
ATOM 666 C C . PRO A 1 86 ? 5.677 -14.386 20.501 1.00 69.94 86 PRO A C 1
ATOM 668 O O . PRO A 1 86 ? 5.173 -13.884 21.507 1.00 69.94 86 PRO A O 1
ATOM 671 N N . ILE A 1 87 ? 5.052 -15.309 19.780 1.00 70.50 87 ILE A N 1
ATOM 672 C CA . ILE A 1 87 ? 3.796 -15.945 20.161 1.00 70.50 87 ILE A CA 1
ATOM 673 C C . ILE A 1 87 ? 4.123 -17.315 2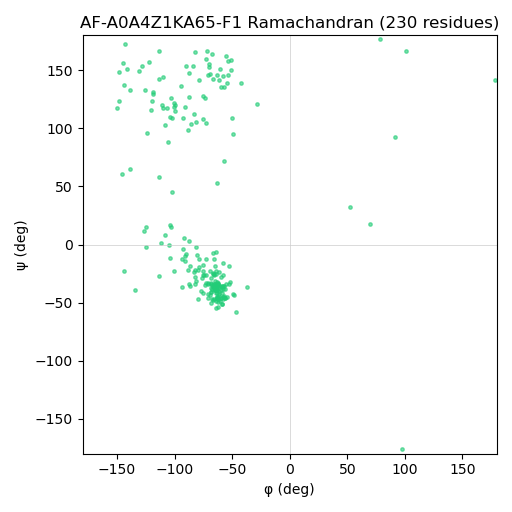0.745 1.00 70.50 87 ILE A C 1
ATOM 675 O O . ILE A 1 87 ? 4.685 -18.183 20.075 1.00 70.50 87 ILE A O 1
ATOM 679 N N . SER A 1 88 ? 3.767 -17.493 22.015 1.00 65.81 88 SER A N 1
ATOM 680 C CA . SER A 1 88 ? 3.911 -18.761 22.725 1.00 65.81 88 SER A CA 1
ATOM 681 C C . SER A 1 88 ? 2.934 -19.818 22.213 1.00 65.81 88 SER A C 1
ATOM 683 O O . SER A 1 88 ? 1.850 -19.502 21.721 1.00 65.81 88 SER A O 1
ATOM 685 N N . ILE A 1 89 ? 3.309 -21.085 22.401 1.00 70.25 89 ILE A N 1
ATOM 686 C CA . ILE A 1 89 ? 2.461 -22.236 22.088 1.00 70.25 89 ILE A CA 1
ATOM 687 C C . ILE A 1 89 ? 1.131 -22.181 22.855 1.00 70.25 89 ILE A C 1
ATOM 689 O O . ILE A 1 89 ? 1.077 -21.748 24.008 1.00 70.25 89 ILE A O 1
ATOM 693 N N . SER A 1 90 ? 0.062 -22.647 22.217 1.00 68.94 90 SER A N 1
ATOM 694 C CA . SER A 1 90 ? -1.250 -22.858 22.837 1.00 68.94 90 SER A CA 1
ATOM 695 C C . SER A 1 90 ? -1.910 -24.108 22.257 1.00 68.94 90 SER A C 1
ATOM 697 O O . SER A 1 90 ? -1.440 -24.637 21.252 1.00 68.94 90 SER A O 1
ATOM 699 N N . ASP A 1 91 ? -3.041 -24.534 22.823 1.00 61.09 91 ASP A N 1
ATOM 700 C CA . ASP A 1 91 ? -3.800 -25.713 22.359 1.00 61.09 91 ASP A CA 1
ATOM 701 C C . ASP A 1 91 ? -4.246 -25.633 20.887 1.00 61.09 91 ASP A C 1
ATOM 703 O O . ASP A 1 91 ? -4.638 -26.632 20.290 1.00 61.09 91 ASP A O 1
ATOM 707 N N . ILE A 1 92 ? -4.204 -24.434 20.302 1.00 58.91 92 ILE A N 1
ATOM 708 C CA . ILE A 1 92 ? -4.661 -24.143 18.943 1.00 58.91 92 ILE A CA 1
ATOM 709 C C . ILE A 1 92 ? -3.582 -23.484 18.070 1.00 58.91 92 ILE A C 1
ATOM 711 O O . ILE A 1 92 ? -3.835 -23.221 16.899 1.00 58.91 92 ILE A O 1
ATOM 715 N N . ARG A 1 93 ? -2.381 -23.193 18.593 1.00 60.06 93 ARG A N 1
ATOM 716 C CA . ARG A 1 93 ? -1.321 -22.523 17.815 1.00 60.06 93 ARG A CA 1
ATOM 717 C C . ARG A 1 93 ? 0.070 -23.013 18.156 1.00 60.06 93 ARG A C 1
ATOM 719 O O . ARG A 1 93 ? 0.436 -23.118 19.326 1.00 60.06 93 ARG A O 1
ATOM 726 N N . GLU A 1 94 ? 0.854 -23.203 17.105 1.00 67.56 94 GLU A N 1
ATOM 727 C CA . GLU A 1 94 ? 2.291 -23.434 17.179 1.00 67.56 94 GLU A CA 1
ATOM 728 C C . GLU A 1 94 ? 3.050 -22.146 17.555 1.00 67.56 94 GLU A C 1
ATOM 730 O O . GLU A 1 94 ? 2.511 -21.046 17.398 1.00 67.56 94 GLU A O 1
ATOM 735 N N . PRO A 1 95 ? 4.294 -22.262 18.059 1.00 70.69 95 PRO A N 1
ATOM 736 C CA . PRO A 1 95 ? 5.149 -21.108 18.307 1.00 70.69 95 PRO A CA 1
ATOM 737 C C . PRO A 1 95 ? 5.415 -20.314 17.027 1.00 70.69 95 PRO A C 1
ATOM 739 O O . PRO A 1 95 ? 5.762 -20.888 15.995 1.00 70.69 95 PRO A O 1
ATOM 742 N N . GLU A 1 96 ? 5.332 -18.989 17.113 1.00 70.12 96 GLU A N 1
ATOM 743 C CA . GLU A 1 96 ? 5.520 -18.111 15.960 1.00 70.12 96 GLU A CA 1
ATOM 744 C C . GLU A 1 96 ? 6.219 -16.800 16.328 1.00 70.12 96 GLU A C 1
ATOM 746 O O . GLU A 1 96 ? 6.187 -16.358 17.475 1.00 70.12 96 GLU A O 1
ATOM 751 N N . ILE A 1 97 ? 6.864 -16.168 15.346 1.00 75.12 97 ILE A N 1
ATOM 752 C CA . ILE A 1 97 ? 7.469 -14.844 15.476 1.00 75.12 97 ILE A CA 1
ATOM 753 C C . ILE A 1 97 ? 6.812 -13.922 14.452 1.00 75.12 97 ILE A C 1
ATOM 755 O O . ILE A 1 97 ? 6.984 -14.126 13.253 1.00 75.12 97 ILE A O 1
ATOM 759 N N . ILE A 1 98 ? 6.109 -12.894 14.930 1.00 73.19 98 ILE A N 1
ATOM 760 C CA . ILE A 1 98 ? 5.571 -11.830 14.076 1.00 73.19 98 ILE A CA 1
ATOM 761 C C . ILE A 1 98 ? 6.637 -10.750 13.902 1.00 73.19 98 ILE A C 1
ATOM 763 O O . ILE A 1 98 ? 7.152 -10.206 14.885 1.00 73.19 98 ILE A O 1
ATOM 767 N N . MET A 1 99 ? 6.937 -10.415 12.651 1.00 79.75 99 MET A N 1
ATOM 768 C CA . MET A 1 99 ? 7.866 -9.359 12.260 1.00 79.75 99 MET A CA 1
ATOM 769 C C . MET A 1 99 ? 7.146 -8.199 11.558 1.00 79.75 99 MET A C 1
ATOM 771 O O . MET A 1 99 ? 6.017 -8.318 11.080 1.00 79.75 99 MET A O 1
ATOM 775 N N . SER A 1 100 ? 7.846 -7.068 11.407 1.00 81.19 100 SER A N 1
ATOM 776 C CA . SER A 1 100 ? 7.362 -5.912 10.633 1.00 81.19 100 SER A CA 1
ATOM 777 C C . SER A 1 100 ? 6.916 -6.291 9.209 1.00 81.19 100 SER A C 1
ATOM 779 O O . SER A 1 100 ? 5.933 -5.752 8.703 1.00 81.19 100 SER A O 1
ATOM 781 N N . SER A 1 101 ? 7.574 -7.270 8.576 1.00 78.44 101 SER A N 1
ATOM 782 C CA . SER A 1 101 ? 7.191 -7.777 7.253 1.00 78.44 101 SER A CA 1
ATOM 783 C C . SER A 1 101 ? 5.797 -8.402 7.210 1.00 78.44 101 SER A C 1
ATOM 785 O O . SER A 1 101 ? 5.119 -8.283 6.187 1.00 78.44 101 SER A O 1
ATOM 787 N N . ASP A 1 102 ? 5.372 -9.047 8.295 1.00 76.06 102 ASP A N 1
ATOM 788 C CA . ASP A 1 102 ? 4.078 -9.729 8.376 1.00 76.06 102 ASP A CA 1
ATOM 789 C C . ASP A 1 102 ? 2.962 -8.699 8.521 1.00 76.06 102 ASP A C 1
ATOM 791 O O . ASP A 1 102 ? 1.965 -8.760 7.802 1.00 76.06 102 ASP A O 1
ATOM 795 N N . MET A 1 103 ? 3.197 -7.669 9.343 1.00 81.31 103 MET A N 1
ATOM 796 C CA . MET A 1 103 ? 2.316 -6.504 9.455 1.00 81.31 103 MET A CA 1
ATOM 797 C C . MET A 1 103 ? 2.161 -5.786 8.111 1.00 81.31 103 MET A C 1
ATOM 799 O O . MET A 1 103 ? 1.038 -5.616 7.641 1.00 81.31 103 MET A O 1
ATOM 803 N N . LYS A 1 104 ? 3.265 -5.448 7.431 1.00 82.81 104 LYS A N 1
ATOM 804 C CA . LYS A 1 104 ? 3.208 -4.834 6.091 1.00 82.81 104 LYS A CA 1
ATOM 805 C C . LYS A 1 104 ? 2.478 -5.724 5.082 1.00 82.81 104 LYS A C 1
ATOM 807 O O . LYS A 1 104 ? 1.763 -5.240 4.205 1.00 82.81 104 LYS A O 1
ATOM 812 N N . GLY A 1 105 ? 2.644 -7.041 5.203 1.00 79.25 105 GLY A N 1
ATOM 813 C CA . GLY A 1 105 ? 1.934 -8.025 4.397 1.00 79.25 105 GLY A CA 1
ATOM 814 C C . GLY A 1 105 ? 0.421 -8.001 4.618 1.00 79.25 105 GLY A C 1
ATOM 815 O O . GLY A 1 105 ? -0.319 -7.953 3.635 1.00 79.25 105 GLY A O 1
ATOM 816 N N . ALA A 1 106 ? -0.021 -7.978 5.877 1.00 75.88 106 ALA A N 1
ATOM 817 C CA . ALA A 1 106 ? -1.430 -7.878 6.252 1.00 75.88 106 ALA A CA 1
ATOM 818 C C . ALA A 1 106 ? -2.044 -6.548 5.791 1.00 75.88 106 ALA A C 1
ATOM 820 O O . ALA A 1 106 ? -3.088 -6.543 5.141 1.00 75.88 106 ALA A O 1
ATOM 821 N N . VAL A 1 107 ? -1.343 -5.433 6.024 1.00 79.62 107 VAL A N 1
ATOM 822 C CA . VAL A 1 107 ? -1.750 -4.104 5.551 1.00 79.62 107 VAL A CA 1
ATOM 823 C C . VAL A 1 107 ? -1.932 -4.102 4.033 1.00 79.62 107 VAL A C 1
ATOM 825 O O . VAL A 1 107 ? -2.961 -3.657 3.536 1.00 79.62 107 VAL A O 1
ATOM 828 N N . ARG A 1 108 ? -0.995 -4.680 3.272 1.00 81.44 108 ARG A N 1
ATOM 829 C CA . ARG A 1 108 ? -1.140 -4.782 1.813 1.00 81.44 108 ARG A CA 1
ATOM 830 C C . ARG A 1 108 ? -2.404 -5.535 1.401 1.00 81.44 108 ARG A C 1
ATOM 832 O O . ARG A 1 108 ? -3.064 -5.109 0.461 1.00 81.44 108 ARG A O 1
ATOM 839 N N . LEU A 1 109 ? -2.707 -6.671 2.030 1.00 74.56 109 LEU A N 1
ATOM 840 C CA . LEU A 1 109 ? -3.918 -7.431 1.697 1.00 74.56 109 LEU A CA 1
ATOM 841 C C . LEU A 1 109 ? -5.162 -6.569 1.933 1.00 74.56 109 LEU A C 1
ATOM 843 O O . LEU A 1 109 ? -5.984 -6.417 1.030 1.00 74.56 109 LEU A O 1
ATOM 847 N N . ALA A 1 110 ? -5.202 -5.897 3.081 1.00 74.75 110 ALA A N 1
ATOM 848 C CA . ALA A 1 110 ? -6.252 -4.961 3.452 1.00 74.75 110 ALA A CA 1
ATOM 849 C C . ALA A 1 110 ? -6.441 -3.824 2.432 1.00 74.75 110 ALA A C 1
ATOM 851 O O . ALA A 1 110 ? -7.569 -3.469 2.111 1.00 74.75 110 ALA A O 1
ATOM 852 N N . LEU A 1 111 ? -5.355 -3.301 1.856 1.00 76.62 111 LEU A N 1
ATOM 853 C CA . LEU A 1 111 ? -5.423 -2.239 0.847 1.00 76.62 111 LEU A CA 1
ATOM 854 C C . LEU A 1 111 ? -5.938 -2.692 -0.520 1.00 76.62 111 LEU A C 1
ATOM 856 O O . LEU A 1 111 ? -6.570 -1.910 -1.225 1.00 76.62 111 LEU A O 1
ATOM 860 N N . TYR A 1 112 ? -5.654 -3.930 -0.920 1.00 73.00 112 TYR A N 1
ATOM 861 C CA . TYR A 1 112 ? -6.028 -4.435 -2.246 1.00 73.00 112 TYR A CA 1
ATOM 862 C C . TYR A 1 112 ? -7.426 -5.050 -2.276 1.00 73.00 112 TYR A C 1
ATOM 864 O O . TYR A 1 112 ? -8.019 -5.189 -3.347 1.00 73.00 112 TYR A O 1
ATOM 872 N N . SER A 1 113 ? -7.948 -5.471 -1.127 1.00 68.69 113 SER A N 1
ATOM 873 C CA . SER A 1 113 ? -9.262 -6.110 -1.029 1.00 68.69 113 SER A CA 1
ATOM 874 C C . SER A 1 113 ? -9.943 -5.733 0.290 1.00 68.69 113 SER A C 1
ATOM 876 O O . SER A 1 113 ? -10.246 -6.614 1.088 1.00 68.69 113 SER A O 1
ATOM 878 N N . PRO A 1 114 ? -10.203 -4.434 0.543 1.00 64.69 114 PRO A N 1
ATOM 879 C CA . PRO A 1 114 ? -10.652 -3.941 1.848 1.00 64.69 114 PRO A CA 1
ATOM 880 C C . PRO A 1 114 ? -11.953 -4.588 2.321 1.00 64.69 114 PRO A C 1
ATOM 882 O O . PRO A 1 114 ? -12.086 -4.884 3.500 1.00 64.69 114 PRO A O 1
ATOM 885 N N . PHE A 1 115 ? -12.883 -4.891 1.415 1.00 61.00 115 PHE A N 1
ATOM 886 C CA . PHE A 1 115 ? -14.136 -5.562 1.772 1.00 61.00 115 PHE A CA 1
ATOM 887 C C . PHE A 1 115 ? -13.942 -7.015 2.233 1.00 61.00 115 PHE A C 1
ATOM 889 O O . PHE A 1 115 ? -14.668 -7.465 3.108 1.00 61.00 115 PHE A O 1
ATOM 896 N N . GLU A 1 116 ? -12.958 -7.739 1.691 1.00 60.53 116 GLU A N 1
ATOM 897 C CA . GLU A 1 116 ? -12.658 -9.118 2.110 1.00 60.53 116 GLU A CA 1
ATOM 898 C C . GLU A 1 116 ? -11.700 -9.156 3.310 1.00 60.53 116 GLU A C 1
ATOM 900 O O . GLU A 1 116 ? -11.788 -10.019 4.182 1.00 60.53 116 GLU A O 1
ATOM 905 N N . GLU A 1 117 ? -10.758 -8.218 3.356 1.00 61.59 117 GLU A N 1
ATOM 906 C CA . GLU A 1 117 ? -9.606 -8.267 4.249 1.00 61.59 117 GLU A CA 1
ATOM 907 C C . GLU A 1 117 ? -9.773 -7.391 5.493 1.00 61.59 117 GLU A C 1
ATOM 909 O O . GLU A 1 117 ? -9.157 -7.692 6.510 1.00 61.59 117 GLU A O 1
ATOM 914 N N . PHE A 1 118 ? -10.631 -6.361 5.497 1.00 56.56 118 PHE A N 1
ATOM 915 C CA . PHE A 1 118 ? -10.992 -5.682 6.752 1.00 56.56 118 PHE A CA 1
ATOM 916 C C . PHE A 1 118 ? -11.804 -6.608 7.660 1.00 56.56 118 PHE A C 1
ATOM 918 O O . PHE A 1 118 ? -11.573 -6.613 8.868 1.00 56.56 118 PHE A O 1
ATOM 925 N N . GLU A 1 119 ? -12.658 -7.469 7.096 1.00 51.03 119 GLU A N 1
ATOM 926 C CA . GLU A 1 119 ? -13.306 -8.543 7.856 1.00 51.03 119 GLU A CA 1
ATOM 927 C C . GLU A 1 119 ? -12.290 -9.588 8.347 1.00 51.03 119 GLU A C 1
ATOM 929 O O . GLU A 1 119 ? -12.402 -10.042 9.481 1.00 51.03 119 GLU A O 1
ATOM 934 N N . ARG A 1 120 ? -11.244 -9.929 7.574 1.00 53.44 120 ARG A N 1
ATOM 935 C CA . ARG A 1 120 ? -10.154 -10.822 8.035 1.00 53.44 120 ARG A CA 1
ATOM 936 C C . ARG A 1 120 ? -9.229 -10.180 9.072 1.00 53.44 120 ARG A C 1
ATOM 938 O O . ARG A 1 120 ? -8.800 -10.868 9.993 1.00 53.44 120 ARG A O 1
ATOM 945 N N . LEU A 1 121 ? -8.969 -8.875 8.989 1.00 50.00 121 LEU A N 1
ATOM 946 C CA . LEU A 1 121 ? -8.262 -8.122 10.034 1.00 50.00 121 LEU A CA 1
ATOM 947 C C . LEU A 1 121 ? -9.053 -8.116 11.351 1.00 50.00 121 LEU A C 1
ATOM 949 O O . LEU A 1 121 ? -8.459 -8.119 12.427 1.00 50.00 121 LEU A O 1
ATOM 953 N N . GLN A 1 122 ? -10.385 -8.138 11.276 1.00 41.25 122 GLN A N 1
ATOM 954 C CA . GLN A 1 122 ? -11.268 -8.275 12.438 1.00 41.25 122 GLN A CA 1
ATOM 955 C C . GLN A 1 122 ? -11.417 -9.734 12.886 1.00 41.25 122 GLN A C 1
ATOM 957 O O . GLN A 1 122 ? -11.563 -10.020 14.076 1.00 41.25 122 GLN A O 1
ATOM 962 N N . ALA A 1 123 ? -11.344 -10.667 11.942 1.00 41.53 123 ALA A N 1
ATOM 963 C CA . ALA A 1 123 ? -11.496 -12.083 12.169 1.00 41.53 123 ALA A CA 1
ATOM 964 C C . ALA A 1 123 ? -10.139 -12.795 12.097 1.00 41.53 123 ALA A C 1
ATOM 966 O O . ALA A 1 123 ? -9.802 -13.478 11.128 1.00 41.53 123 ALA A O 1
ATOM 967 N N . PHE A 1 124 ? -9.480 -12.849 13.256 1.00 46.09 124 PHE A N 1
ATOM 968 C CA . PHE A 1 124 ? -8.930 -14.123 13.725 1.00 46.09 124 PHE A CA 1
ATOM 969 C C . PHE A 1 124 ? -10.083 -15.145 13.829 1.00 46.09 124 PHE A C 1
ATOM 971 O O . PHE A 1 124 ? -10.557 -15.471 14.926 1.00 46.09 124 PHE A O 1
ATOM 978 N N . THR A 1 125 ? -10.580 -15.598 12.672 1.00 43.41 125 THR A N 1
ATOM 979 C CA . THR A 1 125 ? -11.596 -16.642 12.525 1.00 43.41 125 THR A CA 1
ATOM 980 C C . THR A 1 125 ? -11.171 -17.866 13.336 1.00 43.41 125 THR A C 1
ATOM 982 O O . THR A 1 125 ? -9.971 -18.099 13.472 1.00 43.41 125 THR A O 1
ATOM 985 N N . PRO A 1 126 ? -12.092 -18.686 13.870 1.00 46.91 126 PRO A N 1
ATOM 986 C CA . PRO A 1 126 ? -11.738 -19.899 14.619 1.00 46.91 126 PRO A CA 1
ATOM 987 C C . PRO A 1 126 ? -10.769 -20.816 13.852 1.00 46.91 126 PRO A C 1
ATOM 989 O O . PRO A 1 126 ? -9.892 -21.437 14.449 1.00 46.91 126 PRO A O 1
ATOM 992 N N . THR A 1 127 ? -10.877 -20.830 12.522 1.00 43.75 127 THR A N 1
ATOM 993 C CA . THR A 1 127 ? -10.015 -21.579 11.602 1.00 43.75 127 THR A CA 1
ATOM 994 C C . THR A 1 127 ? -8.602 -21.000 11.515 1.00 43.75 127 THR A C 1
ATOM 996 O O . THR A 1 127 ? -7.645 -21.757 11.591 1.00 43.75 127 THR A O 1
ATOM 999 N N . CYS A 1 128 ? -8.438 -19.671 11.445 1.00 48.62 128 CYS A N 1
ATOM 1000 C CA . CYS A 1 128 ? -7.111 -19.049 11.544 1.00 48.62 128 CYS A CA 1
ATOM 1001 C C . CYS A 1 128 ? -6.571 -19.054 12.987 1.00 48.62 128 CYS A C 1
ATOM 1003 O O . CYS A 1 128 ? -5.371 -19.082 13.231 1.00 48.62 128 CYS A O 1
ATOM 1005 N N . ARG A 1 129 ? -7.457 -19.086 13.987 1.00 47.66 129 ARG A N 1
ATOM 1006 C CA . ARG A 1 129 ? -7.091 -19.230 15.398 1.00 47.66 129 ARG A CA 1
ATOM 1007 C C . ARG A 1 129 ? -6.480 -20.601 15.697 1.00 47.66 129 ARG A C 1
ATOM 1009 O O . ARG A 1 129 ? -5.703 -20.665 16.640 1.00 47.66 129 ARG A O 1
ATOM 1016 N N . SER A 1 130 ? -6.817 -21.617 14.895 1.00 51.09 130 SER A N 1
ATOM 1017 C CA . SER A 1 130 ? -6.369 -23.014 14.991 1.00 51.09 130 SER A CA 1
ATOM 1018 C C . SER A 1 130 ? -5.314 -23.436 13.953 1.00 51.09 130 SER A C 1
ATOM 1020 O O . SER A 1 130 ? -4.878 -24.585 13.963 1.00 51.09 130 SER A O 1
ATOM 1022 N N . SER A 1 131 ? -4.888 -22.537 13.056 1.00 50.16 131 SER A N 1
ATOM 1023 C CA . SER A 1 131 ? -3.844 -22.801 12.055 1.00 50.16 131 SER A CA 1
ATOM 1024 C C . SER A 1 131 ? -2.679 -21.816 12.181 1.00 50.16 131 SER A C 1
ATOM 1026 O O . SER A 1 131 ? -2.865 -20.715 12.690 1.00 50.16 131 SER A O 1
ATOM 1028 N N . ASN A 1 132 ? -1.484 -22.181 11.702 1.00 51.09 132 ASN A N 1
ATOM 1029 C CA . ASN A 1 132 ? -0.338 -21.259 11.677 1.00 51.09 132 ASN A CA 1
ATOM 1030 C C . ASN A 1 132 ? -0.629 -20.012 10.807 1.00 51.09 132 ASN A C 1
ATOM 1032 O O . ASN A 1 132 ? -1.415 -20.087 9.858 1.00 51.09 132 ASN A O 1
ATOM 1036 N N . LEU A 1 133 ? -0.020 -18.857 11.111 1.00 49.88 133 LEU A N 1
ATOM 1037 C CA . LEU A 1 133 ? -0.298 -17.596 10.394 1.00 49.88 133 LEU A CA 1
ATOM 1038 C C . LEU A 1 133 ? 0.107 -17.661 8.915 1.00 49.88 133 LEU A C 1
ATOM 1040 O O . LEU A 1 133 ? -0.448 -16.929 8.108 1.00 49.88 133 LEU A O 1
ATOM 1044 N N . TYR A 1 134 ? 1.030 -18.560 8.558 1.00 48.50 134 TYR A N 1
ATOM 1045 C CA . TYR A 1 134 ? 1.488 -18.832 7.188 1.00 48.50 134 TYR A CA 1
ATOM 1046 C C . TYR A 1 134 ? 0.645 -19.876 6.443 1.00 48.50 134 TYR A C 1
ATOM 1048 O O . TYR A 1 134 ? 0.963 -20.253 5.310 1.00 48.50 134 TYR A O 1
ATOM 1056 N N . SER A 1 135 ? -0.424 -20.360 7.068 1.00 51.25 135 SER A N 1
ATOM 1057 C CA . SER A 1 135 ? -1.350 -21.316 6.483 1.00 51.25 135 SER A CA 1
ATOM 1058 C C . SER A 1 135 ? -2.004 -20.651 5.279 1.00 51.25 135 SER A C 1
ATOM 1060 O O . SER A 1 135 ? -2.317 -19.462 5.360 1.00 51.25 135 SER A O 1
ATOM 1062 N N . PRO A 1 136 ? -2.319 -21.385 4.198 1.00 52.00 136 PRO A N 1
ATOM 1063 C CA . PRO A 1 136 ? -3.132 -20.853 3.102 1.00 52.00 136 PRO A CA 1
ATOM 1064 C C . PRO A 1 136 ? -4.471 -20.253 3.575 1.00 52.00 136 PRO A C 1
ATOM 1066 O O . PRO A 1 136 ? -5.099 -19.497 2.841 1.00 52.00 136 PRO A O 1
ATOM 1069 N N . ASN A 1 137 ? -4.900 -20.607 4.795 1.00 48.59 137 ASN A N 1
ATOM 1070 C CA . ASN A 1 137 ? -6.108 -20.120 5.454 1.00 48.59 137 ASN A CA 1
ATOM 1071 C C . ASN A 1 137 ? -5.913 -18.799 6.234 1.00 48.59 137 ASN A C 1
ATOM 1073 O O . ASN A 1 137 ? -6.909 -18.147 6.536 1.00 48.59 137 ASN A O 1
ATOM 1077 N N . CYS A 1 138 ? -4.674 -18.415 6.579 1.00 54.09 138 CYS A N 1
ATOM 1078 C CA . CYS A 1 138 ? -4.332 -17.176 7.305 1.00 54.09 138 CYS A CA 1
ATOM 1079 C C . CYS A 1 138 ? -3.518 -16.182 6.452 1.00 54.09 138 CYS A C 1
ATOM 1081 O O . CYS A 1 138 ? -3.606 -14.977 6.674 1.00 54.09 138 CYS A O 1
ATOM 1083 N N . PHE A 1 139 ? -2.753 -16.660 5.464 1.00 50.72 139 PHE A N 1
ATOM 1084 C CA . PHE A 1 139 ? -1.987 -15.831 4.538 1.00 50.72 139 PHE A CA 1
ATOM 1085 C C . PHE A 1 139 ? -2.214 -16.250 3.086 1.00 50.72 139 PHE A C 1
ATOM 1087 O O . PHE A 1 139 ? -2.426 -17.418 2.766 1.00 50.72 139 PHE A O 1
ATOM 1094 N N . SER A 1 140 ? -2.127 -15.257 2.199 1.00 48.78 140 SER A N 1
ATOM 1095 C CA . SER A 1 140 ? -2.286 -15.380 0.746 1.00 48.78 140 SER A CA 1
ATOM 1096 C C . SER A 1 140 ? -1.574 -16.622 0.165 1.00 48.78 140 SER A C 1
ATOM 1098 O O . SER A 1 140 ? -0.431 -16.891 0.548 1.00 48.78 140 SER A O 1
ATOM 1100 N N . PRO A 1 141 ? -2.201 -17.344 -0.787 1.00 46.31 141 PRO A N 1
ATOM 1101 C CA . PRO A 1 141 ? -1.784 -18.672 -1.246 1.00 46.31 141 PRO A CA 1
ATOM 1102 C C . PRO A 1 141 ? -0.326 -18.743 -1.750 1.00 46.31 141 PRO A C 1
ATOM 1104 O O . PRO A 1 141 ? 0.275 -17.711 -2.096 1.00 46.31 141 PRO A O 1
ATOM 1107 N N . PRO A 1 142 ? 0.250 -19.967 -1.842 1.00 48.53 142 PRO A N 1
ATOM 1108 C CA . PRO A 1 142 ? 1.617 -20.195 -2.318 1.00 48.53 142 PRO A CA 1
ATOM 1109 C C . PRO A 1 142 ? 1.872 -19.497 -3.655 1.00 48.53 142 PRO A C 1
ATOM 1111 O O . PRO A 1 142 ? 0.936 -19.169 -4.383 1.00 48.53 142 PRO A O 1
ATOM 1114 N N . ILE A 1 143 ? 3.150 -19.249 -3.980 1.00 49.56 143 ILE A N 1
ATOM 1115 C CA . ILE A 1 143 ? 3.582 -18.603 -5.232 1.00 49.56 143 ILE A CA 1
ATOM 1116 C C . ILE A 1 143 ? 2.903 -19.288 -6.425 1.00 49.56 143 ILE A C 1
ATOM 1118 O O . ILE A 1 143 ? 3.373 -20.298 -6.940 1.00 49.56 143 ILE A O 1
ATOM 1122 N N . ASN A 1 144 ? 1.779 -18.723 -6.860 1.00 55.38 144 ASN A N 1
ATOM 1123 C CA . ASN A 1 144 ? 1.048 -19.197 -8.016 1.00 55.38 144 ASN A CA 1
ATOM 1124 C C . ASN A 1 144 ? 1.909 -18.893 -9.252 1.00 55.38 144 ASN A C 1
ATOM 1126 O O . ASN A 1 144 ? 2.621 -17.883 -9.291 1.00 55.38 144 ASN A O 1
ATOM 1130 N N . TYR A 1 145 ? 1.833 -19.754 -10.265 1.00 54.28 145 TYR A N 1
ATOM 1131 C CA . TYR A 1 145 ? 2.313 -19.514 -11.627 1.00 54.28 145 TYR A CA 1
ATOM 1132 C C . TYR A 1 145 ? 2.078 -18.061 -12.089 1.00 54.28 145 TYR A C 1
ATOM 1134 O O . TYR A 1 145 ? 2.976 -17.446 -12.666 1.00 54.28 145 TYR A O 1
ATOM 1142 N N . ALA A 1 146 ? 0.949 -17.463 -11.691 1.00 59.06 146 ALA A N 1
ATOM 1143 C CA . ALA A 1 146 ? 0.635 -16.048 -11.884 1.00 59.06 146 ALA A CA 1
ATOM 1144 C C . ALA A 1 146 ? 1.760 -15.079 -11.462 1.00 59.06 146 ALA A C 1
ATOM 1146 O O . ALA A 1 146 ? 2.078 -14.168 -12.217 1.00 59.06 146 ALA A O 1
ATOM 1147 N N . LYS A 1 147 ? 2.434 -15.272 -10.316 1.00 63.34 147 LYS A N 1
ATOM 1148 C CA . LYS A 1 147 ? 3.531 -14.381 -9.876 1.00 63.34 147 LYS A CA 1
ATOM 1149 C C . LYS A 1 147 ? 4.752 -14.458 -10.799 1.00 63.34 147 LYS A C 1
ATOM 1151 O O . LYS A 1 147 ? 5.391 -13.436 -11.034 1.00 63.34 147 LYS A O 1
ATOM 1156 N N . LYS A 1 148 ? 5.067 -15.647 -11.330 1.00 66.12 148 LYS A N 1
ATOM 1157 C CA . LYS A 1 148 ? 6.174 -15.835 -12.286 1.00 66.12 148 LYS A CA 1
ATOM 1158 C C . LYS A 1 148 ? 5.850 -15.186 -13.631 1.00 66.12 148 LYS A C 1
ATOM 1160 O O . LYS A 1 148 ? 6.695 -14.492 -14.186 1.00 66.12 148 LYS A O 1
ATOM 1165 N N . VAL A 1 149 ? 4.619 -15.369 -14.109 1.00 75.94 149 VAL A N 1
ATOM 1166 C CA . VAL A 1 149 ? 4.131 -14.757 -15.353 1.00 75.94 149 VAL A CA 1
ATOM 1167 C C . VAL A 1 149 ? 4.093 -13.234 -15.238 1.00 75.94 149 VAL A C 1
ATOM 1169 O O . VAL A 1 149 ? 4.647 -12.553 -16.095 1.00 75.94 149 VAL A O 1
ATOM 1172 N N . ILE A 1 150 ? 3.524 -12.695 -14.153 1.00 75.62 150 ILE A N 1
ATOM 1173 C CA . ILE A 1 150 ? 3.471 -11.247 -13.900 1.00 75.62 150 ILE A CA 1
ATOM 1174 C C . ILE A 1 150 ? 4.880 -10.660 -13.872 1.00 75.62 150 ILE A C 1
ATOM 1176 O O . ILE A 1 150 ? 5.118 -9.646 -14.517 1.00 75.62 150 ILE A O 1
ATOM 1180 N N . GLY A 1 151 ? 5.822 -11.311 -13.181 1.00 76.88 151 GLY A N 1
ATOM 1181 C CA . GLY A 1 151 ? 7.219 -10.884 -13.160 1.00 76.88 151 GLY A CA 1
ATOM 1182 C C . GLY A 1 151 ? 7.848 -10.828 -14.553 1.00 76.88 151 GLY A C 1
ATOM 1183 O O . GLY A 1 151 ? 8.460 -9.826 -14.910 1.00 76.88 151 GLY A O 1
ATOM 1184 N N . ALA A 1 152 ? 7.652 -11.874 -15.360 1.00 81.12 152 ALA A N 1
ATOM 1185 C CA . ALA A 1 152 ? 8.191 -11.943 -16.715 1.00 81.12 152 ALA A CA 1
ATOM 1186 C C . ALA A 1 152 ? 7.620 -10.855 -17.640 1.00 81.12 152 ALA A C 1
ATOM 1188 O O . ALA A 1 152 ? 8.384 -10.201 -18.352 1.00 81.12 152 ALA A O 1
ATOM 1189 N N . ILE A 1 153 ? 6.299 -10.639 -17.611 1.00 80.19 153 ILE A N 1
ATOM 1190 C CA . ILE A 1 153 ? 5.625 -9.595 -18.401 1.00 80.19 153 ILE A CA 1
ATOM 1191 C C . ILE A 1 153 ? 6.134 -8.218 -17.971 1.00 80.19 153 ILE A C 1
ATOM 1193 O O . ILE A 1 153 ? 6.664 -7.464 -18.780 1.00 80.19 153 ILE A O 1
ATOM 1197 N N . LEU A 1 154 ? 6.070 -7.935 -16.669 1.00 80.31 154 LEU A N 1
ATOM 1198 C CA . LEU A 1 154 ? 6.482 -6.669 -16.075 1.00 80.31 154 LEU A CA 1
ATOM 1199 C C . LEU A 1 154 ? 7.923 -6.278 -16.432 1.00 80.31 154 LEU A C 1
ATOM 1201 O O . LEU A 1 154 ? 8.187 -5.122 -16.756 1.00 80.31 154 LEU A O 1
ATOM 1205 N N . CYS A 1 155 ? 8.860 -7.225 -16.353 1.00 81.25 155 CYS A N 1
ATOM 1206 C CA . CYS A 1 155 ? 10.262 -6.956 -16.658 1.00 81.25 155 CYS A CA 1
ATOM 1207 C C . CYS A 1 155 ? 10.544 -6.837 -18.160 1.00 81.25 155 CYS A C 1
ATOM 1209 O O . CYS A 1 155 ? 11.540 -6.215 -18.533 1.00 81.25 155 CYS A O 1
ATOM 1211 N N . SER A 1 156 ? 9.695 -7.426 -19.006 1.00 83.25 156 SER A N 1
ATOM 1212 C CA . SER A 1 156 ? 9.816 -7.353 -20.467 1.00 83.25 156 SER A CA 1
ATOM 1213 C C . SER A 1 156 ? 9.216 -6.065 -21.036 1.00 83.25 156 SER A C 1
ATOM 1215 O O . SER A 1 156 ? 9.766 -5.528 -21.994 1.00 83.25 156 SER A O 1
ATOM 1217 N N . ASP A 1 157 ? 8.141 -5.560 -20.425 1.00 78.69 157 ASP A N 1
ATOM 1218 C CA . ASP A 1 157 ? 7.428 -4.341 -20.838 1.00 78.69 157 ASP A CA 1
ATOM 1219 C C . ASP A 1 157 ? 8.137 -3.046 -20.404 1.00 78.69 157 ASP A C 1
ATOM 1221 O O . ASP A 1 157 ? 7.861 -1.970 -20.941 1.00 78.69 157 ASP A O 1
ATOM 1225 N N . LYS A 1 158 ? 9.040 -3.119 -19.417 1.00 73.94 158 LYS A N 1
ATOM 1226 C CA . LYS A 1 158 ? 9.778 -1.956 -18.907 1.00 73.94 158 LYS A CA 1
ATOM 1227 C C . LYS A 1 158 ? 11.100 -1.715 -19.653 1.00 73.94 158 LYS A C 1
ATOM 1229 O O . LYS A 1 158 ? 11.718 -2.667 -20.138 1.00 73.94 158 LYS A O 1
ATOM 1234 N N . PRO A 1 159 ? 11.581 -0.452 -19.688 1.00 74.38 159 PRO A N 1
ATOM 1235 C CA . PRO A 1 159 ? 12.930 -0.136 -20.150 1.00 74.38 159 PRO A CA 1
ATOM 1236 C C . PRO A 1 159 ? 13.994 -0.943 -19.407 1.00 74.38 159 PRO A C 1
ATOM 1238 O O . PRO A 1 159 ? 13.775 -1.385 -18.278 1.00 74.38 159 PRO A O 1
ATOM 1241 N N . ASP A 1 160 ? 15.164 -1.095 -20.022 1.00 72.81 160 ASP A N 1
ATOM 1242 C CA . ASP A 1 160 ? 16.249 -1.868 -19.428 1.00 72.81 160 ASP A CA 1
ATOM 1243 C C . ASP A 1 160 ? 16.653 -1.329 -18.042 1.00 72.81 160 ASP A C 1
ATOM 1245 O O . ASP A 1 160 ? 16.743 -0.121 -17.825 1.00 72.81 160 ASP A O 1
ATOM 1249 N N . GLN A 1 161 ? 16.849 -2.243 -17.091 1.00 69.44 161 GLN A N 1
ATOM 1250 C CA . GLN A 1 161 ? 17.220 -1.981 -15.697 1.00 69.44 161 GLN A CA 1
ATOM 1251 C C . GLN A 1 161 ? 18.478 -2.774 -15.275 1.00 69.44 161 GLN A C 1
ATOM 1253 O O . GLN A 1 161 ? 18.780 -2.840 -14.088 1.00 69.44 161 GLN A O 1
ATOM 1258 N N . ILE A 1 162 ? 19.215 -3.391 -16.211 1.00 66.81 162 ILE A N 1
ATOM 1259 C CA . ILE A 1 162 ? 20.360 -4.283 -15.921 1.00 66.81 162 ILE A CA 1
ATOM 1260 C C . ILE A 1 162 ? 21.544 -3.545 -15.259 1.00 66.81 162 ILE A C 1
ATOM 1262 O O . ILE A 1 162 ? 22.389 -4.171 -14.625 1.00 66.81 162 ILE A O 1
ATOM 1266 N N . ILE A 1 163 ? 21.597 -2.214 -15.350 1.00 69.19 163 ILE A N 1
ATOM 1267 C CA . ILE A 1 163 ? 22.700 -1.378 -14.844 1.00 69.19 163 ILE A CA 1
ATOM 1268 C C . ILE A 1 163 ? 22.308 -0.700 -13.517 1.00 69.19 163 ILE A C 1
ATOM 1270 O O . ILE A 1 163 ? 22.484 0.500 -13.348 1.00 69.19 163 ILE A O 1
ATOM 1274 N N . ILE A 1 164 ? 21.701 -1.434 -12.583 1.00 77.75 164 ILE A N 1
ATOM 1275 C CA . ILE A 1 164 ? 21.412 -0.911 -11.236 1.00 77.75 164 ILE A CA 1
ATOM 1276 C C . ILE A 1 164 ? 22.476 -1.434 -10.273 1.00 77.75 164 ILE A C 1
ATOM 1278 O O . ILE A 1 164 ? 22.622 -2.647 -10.110 1.00 77.75 164 ILE A O 1
ATOM 1282 N N . THR A 1 165 ? 23.201 -0.533 -9.611 1.00 86.56 165 THR A N 1
ATOM 1283 C CA . THR A 1 165 ? 24.115 -0.906 -8.525 1.00 86.56 165 THR A CA 1
ATOM 1284 C C . THR A 1 165 ? 23.370 -1.068 -7.196 1.00 86.56 165 THR A C 1
ATOM 1286 O O . THR A 1 165 ? 22.229 -0.633 -7.035 1.00 86.56 165 THR A O 1
ATOM 1289 N N . ALA A 1 166 ? 24.022 -1.683 -6.204 1.00 87.69 166 ALA A N 1
ATOM 1290 C CA . ALA A 1 166 ? 23.461 -1.784 -4.855 1.00 87.69 166 ALA A CA 1
ATOM 1291 C C . ALA A 1 166 ? 23.178 -0.400 -4.237 1.00 87.69 166 ALA A C 1
ATOM 1293 O O . ALA A 1 166 ? 22.164 -0.234 -3.561 1.00 87.69 166 ALA A O 1
ATOM 1294 N N . THR A 1 167 ? 24.033 0.592 -4.512 1.00 90.69 167 THR A N 1
ATOM 1295 C CA . THR A 1 167 ? 23.857 1.978 -4.054 1.00 90.69 167 THR A CA 1
ATOM 1296 C C . THR A 1 167 ? 22.638 2.623 -4.705 1.00 90.69 167 THR A C 1
ATOM 1298 O O . THR A 1 167 ? 21.776 3.134 -3.994 1.00 90.69 167 THR A O 1
ATOM 1301 N N . ASP A 1 168 ? 22.496 2.504 -6.029 1.00 87.88 168 ASP A N 1
ATOM 1302 C CA . ASP A 1 168 ? 21.333 3.043 -6.751 1.00 87.88 168 ASP A CA 1
ATOM 1303 C C . ASP A 1 168 ? 20.022 2.426 -6.242 1.00 87.88 168 ASP A C 1
ATOM 1305 O O . ASP A 1 168 ? 18.995 3.103 -6.122 1.00 87.88 168 ASP A O 1
ATOM 1309 N N . TYR A 1 169 ? 20.048 1.124 -5.936 1.00 88.19 169 TYR A N 1
ATOM 1310 C CA . TYR A 1 169 ? 18.895 0.427 -5.378 1.00 88.19 169 TYR A CA 1
ATOM 1311 C C . TYR A 1 169 ? 18.572 0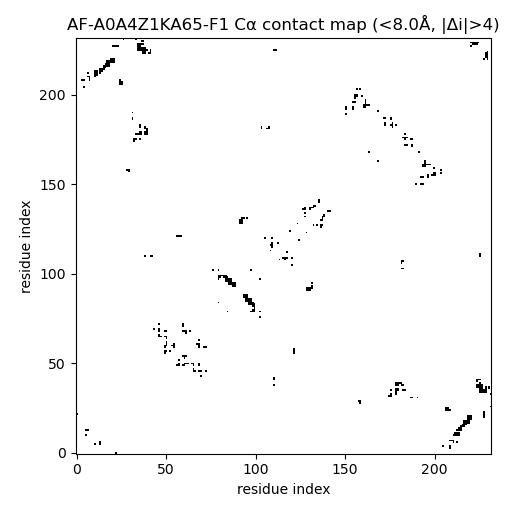.894 -3.957 1.00 88.19 169 TYR A C 1
ATOM 1313 O O . TYR A 1 169 ? 17.396 1.068 -3.639 1.00 88.19 169 TYR A O 1
ATOM 1321 N N . LEU A 1 170 ? 19.582 1.119 -3.112 1.00 90.81 170 LEU A N 1
ATOM 1322 C CA . LEU A 1 170 ? 19.385 1.632 -1.756 1.00 90.81 170 LEU A CA 1
ATOM 1323 C C . LEU A 1 170 ? 18.762 3.032 -1.778 1.00 90.81 170 LEU A C 1
ATOM 1325 O O . LEU A 1 170 ? 17.784 3.271 -1.071 1.00 90.81 170 LEU A O 1
ATOM 1329 N N . GLU A 1 171 ? 19.271 3.930 -2.620 1.00 91.25 171 GLU A N 1
ATOM 1330 C CA . GLU A 1 171 ? 18.702 5.271 -2.791 1.00 91.25 171 GLU A CA 1
ATOM 1331 C C . GLU A 1 171 ? 17.260 5.213 -3.298 1.00 91.25 171 GLU A C 1
ATOM 1333 O O . GLU A 1 171 ? 16.387 5.933 -2.811 1.00 91.25 171 GLU A O 1
ATOM 1338 N N . TYR A 1 172 ? 16.985 4.329 -4.260 1.00 88.31 172 TYR A N 1
ATOM 1339 C CA . TYR A 1 172 ? 15.629 4.082 -4.733 1.00 88.31 172 TYR A CA 1
ATOM 1340 C C . TYR A 1 172 ? 14.713 3.569 -3.615 1.00 88.31 172 TYR A C 1
ATOM 1342 O O . TYR A 1 172 ? 13.632 4.120 -3.419 1.00 88.31 172 TYR A O 1
ATOM 1350 N N . TRP A 1 173 ? 15.144 2.561 -2.854 1.00 90.38 173 TRP A N 1
ATOM 1351 C CA . TRP A 1 173 ? 14.372 2.017 -1.738 1.00 90.38 173 TRP A CA 1
ATOM 1352 C C . TRP A 1 173 ? 14.064 3.094 -0.690 1.00 90.38 173 TRP A C 1
ATOM 1354 O O . TRP A 1 173 ? 12.924 3.209 -0.245 1.00 90.38 173 TRP A O 1
ATOM 1364 N N . GLN A 1 174 ? 15.035 3.956 -0.373 1.00 92.25 174 GLN A N 1
ATOM 1365 C CA . GLN A 1 174 ? 14.837 5.091 0.533 1.00 92.25 174 GLN A CA 1
ATOM 1366 C C . GLN A 1 174 ? 13.835 6.123 0.001 1.00 92.25 174 GLN A C 1
ATOM 1368 O O . GLN A 1 174 ? 13.118 6.722 0.800 1.00 92.25 174 GLN A O 1
ATOM 1373 N N . ARG A 1 175 ? 13.773 6.356 -1.318 1.00 90.88 175 ARG A N 1
ATOM 1374 C CA . ARG A 1 175 ? 12.755 7.238 -1.914 1.00 90.88 175 ARG A CA 1
ATOM 1375 C C . ARG A 1 175 ? 11.363 6.631 -1.808 1.00 90.88 175 ARG A C 1
ATOM 1377 O O . ARG A 1 175 ? 10.476 7.291 -1.283 1.00 90.88 175 ARG A O 1
ATOM 1384 N N . VAL A 1 176 ? 11.195 5.371 -2.210 1.00 90.50 176 VAL A N 1
ATOM 1385 C CA . VAL A 1 176 ? 9.894 4.683 -2.137 1.00 90.50 176 VAL A CA 1
ATOM 1386 C C . VAL A 1 176 ? 9.393 4.592 -0.695 1.00 90.50 176 VAL A C 1
ATOM 1388 O O . VAL A 1 176 ? 8.206 4.762 -0.441 1.00 90.50 176 VAL A O 1
ATOM 1391 N N . ARG A 1 177 ? 10.294 4.403 0.273 1.00 91.00 177 ARG A N 1
ATOM 1392 C CA . ARG A 1 177 ? 9.951 4.407 1.701 1.00 91.00 177 ARG A CA 1
ATOM 1393 C C . ARG A 1 177 ? 9.365 5.729 2.199 1.00 91.00 177 ARG A C 1
ATOM 1395 O O . ARG A 1 177 ? 8.661 5.727 3.203 1.00 91.00 177 ARG A O 1
ATOM 1402 N N . LYS A 1 178 ? 9.645 6.847 1.524 1.00 91.50 178 LYS A N 1
ATOM 1403 C CA . LYS A 1 178 ? 9.011 8.140 1.824 1.00 91.50 178 LYS A CA 1
ATOM 1404 C C . LYS A 1 178 ? 7.606 8.255 1.233 1.00 91.50 178 LYS A C 1
ATOM 1406 O O . LYS A 1 178 ? 6.851 9.090 1.710 1.00 91.50 178 LYS A O 1
ATOM 1411 N N . GLU A 1 179 ? 7.281 7.464 0.210 1.00 89.25 179 GLU A N 1
ATOM 1412 C CA . GLU A 1 179 ? 5.935 7.416 -0.375 1.00 89.25 179 GLU A CA 1
ATOM 1413 C C . GLU A 1 179 ? 5.004 6.547 0.470 1.00 89.25 179 GLU A C 1
ATOM 1415 O O . GLU A 1 179 ? 3.891 6.959 0.771 1.00 89.25 179 GLU A O 1
ATOM 1420 N N . SER A 1 180 ? 5.464 5.356 0.866 1.00 90.81 180 SER A N 1
ATOM 1421 C CA . SER A 1 180 ? 4.668 4.455 1.694 1.00 90.81 180 SER A CA 1
ATOM 1422 C C . SER A 1 180 ? 5.524 3.621 2.624 1.00 90.81 180 SER A C 1
ATOM 1424 O O . SER A 1 180 ? 6.360 2.834 2.173 1.00 90.81 180 SER A O 1
ATOM 1426 N N . ILE A 1 181 ? 5.260 3.706 3.925 1.00 88.50 181 ILE A N 1
ATOM 1427 C CA . ILE A 1 181 ? 5.943 2.851 4.904 1.00 88.50 181 ILE A CA 1
ATOM 1428 C C . ILE A 1 181 ? 5.411 1.413 4.900 1.00 88.50 181 ILE A C 1
ATOM 1430 O O . ILE A 1 181 ? 6.080 0.517 5.419 1.00 88.50 181 ILE A O 1
ATOM 1434 N N . TYR A 1 182 ? 4.225 1.181 4.327 1.00 86.75 182 TYR A N 1
ATOM 1435 C CA . TYR A 1 182 ? 3.571 -0.129 4.304 1.00 86.75 182 TYR A CA 1
ATOM 1436 C C . TYR A 1 182 ? 3.886 -0.931 3.041 1.00 86.75 182 TYR A C 1
ATOM 1438 O O . TYR A 1 182 ? 4.019 -2.157 3.102 1.00 86.75 182 TYR A O 1
ATOM 1446 N N . LEU A 1 183 ? 3.999 -0.261 1.891 1.00 88.88 183 LEU A N 1
ATOM 1447 C CA . LEU A 1 183 ? 4.152 -0.919 0.594 1.00 88.88 183 LEU A CA 1
ATOM 1448 C C . LEU A 1 183 ? 5.580 -0.869 0.028 1.00 88.88 183 LEU A C 1
ATOM 1450 O O . LEU A 1 183 ? 5.868 -1.635 -0.899 1.00 88.88 183 LEU A O 1
ATOM 1454 N N . ASP A 1 184 ? 6.483 -0.064 0.601 1.00 89.31 184 ASP A N 1
ATOM 1455 C CA . ASP A 1 184 ? 7.873 0.117 0.149 1.00 89.31 184 ASP A CA 1
ATOM 1456 C C . ASP A 1 184 ? 8.618 -1.185 -0.157 1.00 89.31 184 ASP A C 1
ATOM 1458 O O . ASP A 1 184 ? 9.072 -1.412 -1.284 1.00 89.31 184 ASP A O 1
ATOM 1462 N N . ASP A 1 185 ? 8.722 -2.078 0.823 1.00 85.94 185 ASP A N 1
ATOM 1463 C CA . ASP A 1 185 ? 9.542 -3.286 0.730 1.00 85.94 185 ASP A CA 1
ATOM 1464 C C . ASP A 1 185 ? 9.005 -4.239 -0.337 1.00 85.94 185 ASP A C 1
ATOM 1466 O O . ASP A 1 185 ? 9.757 -4.942 -1.019 1.00 85.94 185 ASP A O 1
ATOM 1470 N N . ARG A 1 186 ? 7.679 -4.287 -0.504 1.00 84.19 186 ARG A N 1
ATOM 1471 C CA . ARG A 1 186 ? 7.061 -5.135 -1.522 1.00 84.19 186 ARG A CA 1
ATOM 1472 C C . ARG A 1 186 ? 7.186 -4.522 -2.910 1.00 84.19 186 ARG A C 1
ATOM 1474 O O . ARG A 1 186 ? 7.413 -5.273 -3.861 1.00 84.19 186 ARG A O 1
ATOM 1481 N N . TRP A 1 187 ? 7.020 -3.209 -3.020 1.00 86.50 187 TRP A N 1
ATOM 1482 C CA . TRP A 1 187 ? 7.086 -2.480 -4.278 1.00 86.50 187 TRP A CA 1
ATOM 1483 C C . TRP A 1 187 ? 8.497 -2.490 -4.859 1.00 86.50 187 TRP A C 1
ATOM 1485 O O . TRP A 1 187 ? 8.702 -2.865 -6.012 1.00 86.50 187 TRP A O 1
ATOM 1495 N N . THR A 1 188 ? 9.491 -2.211 -4.021 1.00 86.94 188 THR A N 1
ATOM 1496 C CA . THR A 1 188 ? 10.910 -2.202 -4.403 1.00 86.94 188 THR A CA 1
ATOM 1497 C C . THR A 1 188 ? 11.397 -3.579 -4.865 1.00 86.94 188 THR A C 1
ATOM 1499 O O . THR A 1 188 ? 12.140 -3.677 -5.847 1.00 86.94 188 THR A O 1
ATOM 1502 N N . LYS A 1 189 ? 10.869 -4.666 -4.277 1.00 83.31 189 LYS A N 1
ATOM 1503 C CA . LYS A 1 189 ? 11.091 -6.043 -4.760 1.00 83.31 189 LYS A CA 1
ATOM 1504 C C . LYS A 1 189 ? 10.644 -6.264 -6.210 1.00 83.31 189 LYS A C 1
ATOM 1506 O O . LYS A 1 189 ? 11.181 -7.148 -6.873 1.00 83.31 189 LYS A O 1
ATOM 1511 N N . ASN A 1 190 ? 9.685 -5.500 -6.733 1.00 79.94 190 ASN A N 1
ATOM 1512 C CA . ASN A 1 190 ? 9.312 -5.615 -8.145 1.00 79.94 190 ASN A CA 1
ATOM 1513 C C . ASN A 1 190 ? 10.412 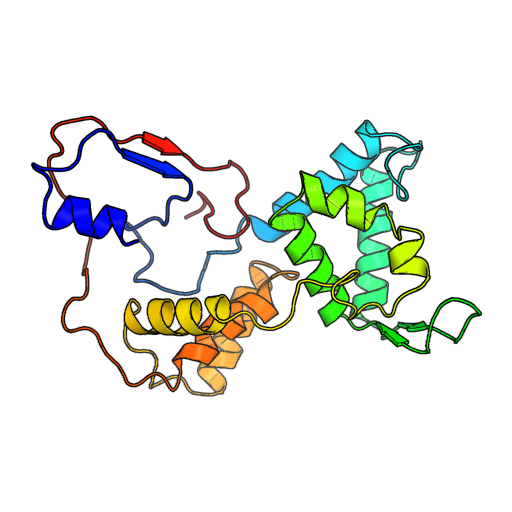-5.061 -9.063 1.00 79.94 190 ASN A C 1
ATOM 1515 O O . ASN A 1 190 ? 10.636 -5.607 -10.141 1.00 79.94 190 ASN A O 1
ATOM 1519 N N . ARG A 1 191 ? 11.144 -4.028 -8.624 1.00 80.88 191 ARG A N 1
ATOM 1520 C CA . ARG A 1 191 ? 12.286 -3.484 -9.368 1.00 80.88 191 ARG A CA 1
ATOM 1521 C C . ARG A 1 191 ? 13.476 -4.439 -9.354 1.00 80.88 191 ARG A C 1
ATOM 1523 O O . ARG A 1 191 ? 14.042 -4.701 -10.413 1.00 80.88 191 ARG A O 1
ATOM 1530 N N . ILE A 1 192 ? 13.826 -4.997 -8.188 1.00 81.25 192 ILE A N 1
ATOM 1531 C CA . ILE A 1 192 ? 14.977 -5.913 -8.081 1.00 81.25 192 ILE A CA 1
ATOM 1532 C C . ILE A 1 192 ? 14.766 -7.206 -8.877 1.00 81.25 192 ILE A C 1
ATOM 1534 O O . ILE A 1 192 ? 15.720 -7.742 -9.435 1.00 81.25 192 ILE A O 1
ATOM 1538 N N . LEU A 1 193 ? 13.514 -7.667 -9.009 1.00 80.00 193 LEU A N 1
ATOM 1539 C CA . LEU A 1 193 ? 13.160 -8.824 -9.835 1.00 80.00 193 LEU A CA 1
ATOM 1540 C C . LEU A 1 193 ? 13.635 -8.667 -11.289 1.00 80.00 193 LEU A C 1
ATOM 1542 O O . LEU A 1 193 ? 14.025 -9.647 -11.920 1.00 80.00 193 LEU A O 1
ATOM 1546 N N . CYS A 1 194 ? 13.636 -7.438 -11.807 1.00 80.81 194 CYS A N 1
ATOM 1547 C CA . CYS A 1 194 ? 14.002 -7.145 -13.188 1.00 80.81 194 CYS A CA 1
ATOM 1548 C C . CYS A 1 194 ? 15.495 -6.857 -13.395 1.00 80.81 194 CYS A C 1
ATOM 1550 O O . CYS A 1 194 ? 15.929 -6.792 -14.545 1.00 80.81 194 CYS A O 1
ATOM 1552 N N . ALA A 1 195 ? 16.290 -6.725 -12.324 1.00 80.81 195 ALA A N 1
ATOM 1553 C CA . ALA A 1 195 ? 17.715 -6.382 -12.407 1.00 80.81 195 ALA A CA 1
ATOM 1554 C C . ALA A 1 195 ? 18.531 -7.407 -13.217 1.00 80.81 195 ALA A C 1
ATOM 1556 O O . ALA A 1 195 ? 19.516 -7.063 -13.861 1.00 80.81 195 ALA A O 1
ATOM 1557 N N . PHE A 1 196 ? 18.085 -8.666 -13.239 1.00 78.44 196 PHE A N 1
ATOM 1558 C CA . PHE A 1 196 ? 18.737 -9.753 -13.977 1.00 78.44 196 PHE A CA 1
ATOM 1559 C C . PHE A 1 196 ? 17.949 -10.205 -15.216 1.00 78.44 196 PHE A C 1
ATOM 1561 O O . PHE A 1 196 ? 18.295 -11.211 -15.840 1.00 78.44 196 PHE A O 1
ATOM 1568 N N . TRP A 1 197 ? 16.883 -9.486 -15.584 1.00 83.69 197 TRP A N 1
ATOM 1569 C CA . TRP A 1 197 ? 16.029 -9.853 -16.710 1.00 83.69 197 TRP A CA 1
ATOM 1570 C C . TRP A 1 197 ? 16.647 -9.395 -18.032 1.00 83.69 197 TRP A C 1
ATOM 1572 O O . TRP A 1 197 ? 16.631 -8.211 -18.353 1.00 83.69 197 TRP A O 1
ATOM 1582 N N . LYS A 1 198 ? 17.198 -10.344 -18.797 1.00 81.50 198 LYS A N 1
ATOM 1583 C CA . LYS A 1 198 ? 17.919 -10.075 -20.057 1.00 81.50 198 LYS A CA 1
ATOM 1584 C C . LYS A 1 198 ? 17.036 -10.097 -21.306 1.00 81.50 198 LYS A C 1
ATOM 1586 O O . LYS A 1 198 ? 17.478 -9.671 -22.368 1.00 81.50 198 LYS A O 1
ATOM 1591 N N . LEU A 1 199 ? 15.817 -10.630 -21.207 1.00 83.19 199 LEU A N 1
ATOM 1592 C CA . LEU A 1 199 ? 14.898 -10.686 -22.340 1.00 83.19 199 LEU A CA 1
ATOM 1593 C C . LEU A 1 199 ? 14.304 -9.298 -22.583 1.00 83.19 199 LEU A C 1
ATOM 1595 O O . LEU A 1 199 ? 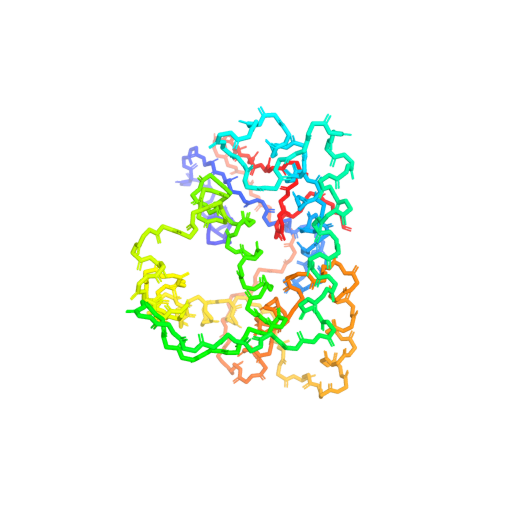13.773 -8.672 -21.666 1.00 83.19 199 LEU A O 1
ATOM 1599 N N . ARG A 1 200 ? 14.395 -8.827 -23.828 1.00 78.69 200 ARG A N 1
ATOM 1600 C CA . ARG A 1 200 ? 13.888 -7.520 -24.249 1.00 78.69 200 ARG A CA 1
ATOM 1601 C C . ARG A 1 200 ? 12.946 -7.680 -25.429 1.00 78.69 200 ARG A C 1
ATOM 1603 O O . ARG A 1 200 ? 13.252 -8.392 -26.387 1.00 78.69 200 ARG A O 1
ATOM 1610 N N . LEU A 1 201 ? 11.795 -7.022 -25.341 1.00 73.06 201 LEU A N 1
ATOM 1611 C CA . LEU A 1 201 ? 10.860 -6.928 -26.452 1.00 73.06 201 LEU A CA 1
ATOM 1612 C C . LEU A 1 201 ? 11.446 -6.019 -27.535 1.00 73.06 201 LEU A C 1
ATOM 1614 O O . LEU A 1 201 ? 12.136 -5.045 -27.246 1.00 73.06 201 LEU A O 1
ATOM 1618 N N . LYS A 1 202 ? 11.155 -6.339 -28.800 1.00 69.56 202 LYS A N 1
ATOM 1619 C CA . LYS A 1 202 ? 11.490 -5.458 -29.931 1.00 69.56 202 LYS A CA 1
ATOM 1620 C C . LYS A 1 202 ? 10.586 -4.226 -29.989 1.00 69.56 202 LYS A C 1
ATOM 1622 O O . LYS A 1 202 ? 10.982 -3.213 -30.552 1.00 69.56 202 LYS A O 1
ATOM 1627 N N . LEU A 1 203 ? 9.374 -4.338 -29.447 1.00 70.31 203 LEU A N 1
ATOM 1628 C CA . LEU A 1 203 ? 8.398 -3.262 -29.409 1.00 70.31 203 LEU A CA 1
ATOM 1629 C C . LEU A 1 203 ? 8.417 -2.612 -28.027 1.00 70.31 203 LEU A C 1
ATOM 1631 O O . LEU A 1 203 ? 8.027 -3.239 -27.046 1.00 70.31 203 LEU A O 1
ATOM 1635 N N . THR A 1 204 ? 8.814 -1.345 -27.988 1.00 67.50 204 THR A N 1
ATOM 1636 C CA . THR A 1 204 ? 8.705 -0.488 -26.806 1.00 67.50 204 THR A CA 1
ATOM 1637 C C . THR A 1 204 ? 7.817 0.688 -27.175 1.00 67.50 204 THR A C 1
ATOM 1639 O O . THR A 1 204 ? 8.108 1.402 -28.134 1.00 67.50 204 THR A O 1
ATOM 1642 N N . LEU A 1 205 ? 6.735 0.895 -26.427 1.00 66.44 205 LEU A N 1
ATOM 1643 C CA . LEU A 1 205 ? 5.905 2.085 -26.585 1.00 66.44 205 LEU A CA 1
ATOM 1644 C C . LEU A 1 205 ? 6.640 3.268 -25.953 1.00 66.44 205 LEU A C 1
ATOM 1646 O O . LEU A 1 205 ? 6.793 3.340 -24.734 1.00 66.44 205 LEU A O 1
ATOM 1650 N N . LEU A 1 206 ? 7.149 4.160 -26.798 1.00 64.31 206 LEU A N 1
ATOM 1651 C CA . LEU A 1 206 ? 7.850 5.369 -26.387 1.00 64.31 206 LEU A CA 1
ATOM 1652 C C . LEU A 1 206 ? 6.942 6.572 -26.638 1.00 64.31 206 LEU A C 1
ATOM 1654 O O . LEU A 1 206 ? 6.624 6.871 -27.783 1.00 64.31 206 LEU A O 1
ATOM 1658 N N . GLY A 1 207 ? 6.573 7.272 -25.566 1.00 65.50 207 GLY A N 1
ATOM 1659 C CA . GLY A 1 207 ? 5.763 8.488 -25.644 1.00 65.50 207 GLY A CA 1
ATOM 1660 C C . GLY A 1 207 ? 4.267 8.267 -25.390 1.00 65.50 207 GLY A C 1
ATOM 1661 O O . GLY A 1 207 ? 3.860 7.169 -24.998 1.00 65.50 207 GLY A O 1
ATOM 1662 N N . PRO A 1 208 ? 3.458 9.332 -25.539 1.00 67.50 208 PRO A N 1
ATOM 1663 C CA . PRO A 1 208 ? 2.018 9.268 -25.337 1.00 67.50 208 PRO A CA 1
ATOM 1664 C C . PRO A 1 208 ? 1.372 8.296 -26.326 1.00 67.50 208 PRO A C 1
ATOM 1666 O O . PRO A 1 208 ? 1.762 8.203 -27.488 1.00 67.50 208 PRO A O 1
ATOM 1669 N N . ILE A 1 209 ? 0.377 7.558 -25.841 1.00 70.25 209 ILE A N 1
ATOM 1670 C CA . ILE A 1 209 ? -0.423 6.668 -26.677 1.00 70.25 209 ILE A CA 1
ATOM 1671 C C . ILE A 1 209 ? -1.503 7.515 -27.343 1.00 70.25 209 ILE A C 1
ATOM 1673 O O . ILE A 1 209 ? -2.399 8.017 -26.667 1.00 70.25 209 ILE A O 1
ATOM 1677 N N . GLU A 1 210 ? -1.398 7.671 -28.659 1.00 70.81 210 GLU A N 1
ATOM 1678 C CA . GLU A 1 210 ? -2.333 8.435 -29.483 1.00 70.81 210 GLU A CA 1
ATOM 1679 C C . GLU A 1 210 ? -3.084 7.499 -30.439 1.00 70.81 210 GLU A C 1
ATOM 1681 O O . GLU A 1 210 ? -2.525 6.532 -30.956 1.00 70.81 210 GLU A O 1
ATOM 1686 N N . GLY A 1 211 ? -4.367 7.777 -30.667 1.00 70.69 211 GLY A N 1
ATOM 1687 C CA . GLY A 1 211 ? -5.215 6.996 -31.564 1.00 70.69 211 GLY A CA 1
ATOM 1688 C C . GLY A 1 211 ? -6.643 7.533 -31.595 1.00 70.69 211 GLY A C 1
ATOM 1689 O O . GLY A 1 211 ? -7.171 7.962 -30.570 1.00 70.69 211 GLY A O 1
ATOM 1690 N N . SER A 1 212 ? -7.267 7.528 -32.774 1.00 74.06 212 SER A N 1
ATOM 1691 C CA . SER A 1 212 ? -8.677 7.896 -32.942 1.00 74.06 212 SER A CA 1
ATOM 1692 C C . SER A 1 212 ? -9.527 6.633 -32.850 1.00 74.06 212 SER A C 1
ATOM 1694 O O . SER A 1 212 ? -9.460 5.783 -33.734 1.00 74.06 212 SER A O 1
ATOM 1696 N N . THR A 1 213 ? -10.278 6.482 -31.760 1.00 75.12 213 THR A N 1
ATOM 1697 C CA . THR A 1 213 ? -11.186 5.345 -31.570 1.00 75.12 213 THR A CA 1
ATOM 1698 C C . THR A 1 213 ? -12.555 5.647 -32.170 1.00 75.12 213 THR A C 1
ATOM 1700 O O . THR A 1 213 ? -13.002 6.793 -32.168 1.00 75.12 213 THR A O 1
ATOM 1703 N N . SER A 1 214 ? -13.235 4.6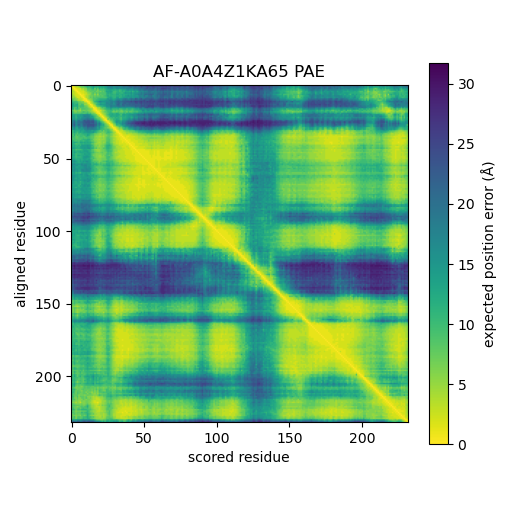20 -32.683 1.00 79.06 214 SER A N 1
ATOM 1704 C CA . SER A 1 214 ? -14.589 4.755 -33.241 1.00 79.06 214 SER A CA 1
ATOM 1705 C C . SER A 1 214 ? -15.655 5.037 -32.179 1.00 79.06 214 SER A C 1
ATOM 1707 O O . SER A 1 214 ? -16.703 5.582 -32.499 1.00 79.06 214 SER A O 1
ATOM 1709 N N . GLU A 1 215 ? -15.377 4.679 -30.925 1.00 81.75 215 GLU A N 1
ATOM 1710 C CA . GLU A 1 215 ? -16.247 4.868 -29.764 1.00 81.75 215 GLU A CA 1
ATOM 1711 C C . GLU A 1 215 ? -15.476 5.568 -28.630 1.00 81.75 215 GLU A C 1
ATOM 1713 O O . GLU A 1 215 ? -14.245 5.442 -28.563 1.00 81.75 215 GLU A O 1
ATOM 1718 N N . PRO A 1 216 ? -16.155 6.296 -27.723 1.00 81.81 216 PRO A N 1
ATOM 1719 C CA . PRO A 1 216 ? -15.510 6.917 -26.573 1.00 81.81 216 PRO A CA 1
ATOM 1720 C C . PRO A 1 216 ? -14.988 5.866 -25.584 1.00 81.81 216 PRO A C 1
ATOM 1722 O O . PRO A 1 216 ? -15.632 4.849 -25.322 1.00 81.81 216 PRO A O 1
ATOM 1725 N N . ASN A 1 217 ? -13.826 6.145 -24.992 1.00 78.00 217 ASN A N 1
ATOM 1726 C CA . ASN A 1 217 ? -13.234 5.313 -23.946 1.00 78.00 217 ASN A CA 1
ATOM 1727 C C . ASN A 1 217 ? -13.628 5.837 -22.562 1.00 78.00 217 ASN A C 1
ATOM 1729 O O . ASN A 1 217 ? -13.550 7.041 -22.310 1.00 78.00 217 ASN A O 1
ATOM 1733 N N . LEU A 1 218 ? -13.991 4.929 -21.653 1.00 82.19 218 LEU A N 1
ATOM 1734 C CA . LEU A 1 218 ? -14.237 5.250 -20.249 1.00 82.19 218 LEU A CA 1
ATOM 1735 C C . LEU A 1 218 ? -13.014 4.873 -19.406 1.00 82.19 218 LEU A C 1
ATOM 1737 O O . LEU A 1 218 ? -12.633 3.703 -19.335 1.00 82.19 218 LEU A O 1
ATOM 1741 N N . PHE A 1 219 ? -12.434 5.863 -18.732 1.00 81.06 219 PHE A N 1
ATOM 1742 C CA . PHE A 1 219 ? -11.378 5.661 -17.744 1.00 81.06 219 PHE A CA 1
ATOM 1743 C C . PHE A 1 219 ? -11.966 5.788 -16.342 1.00 81.06 219 PHE A C 1
ATOM 1745 O O . PHE A 1 219 ? -12.594 6.798 -16.023 1.00 81.06 219 PHE A O 1
ATOM 1752 N N . VAL A 1 220 ? -11.757 4.766 -15.515 1.00 82.81 220 VAL A N 1
ATOM 1753 C CA . VAL A 1 220 ? -12.223 4.726 -14.127 1.00 82.81 220 VAL A CA 1
ATOM 1754 C C . VAL A 1 220 ? -11.016 4.618 -13.204 1.00 82.81 220 VAL A C 1
ATOM 1756 O O . VAL A 1 220 ? -10.133 3.780 -13.408 1.00 82.81 220 VAL A O 1
ATOM 1759 N N . SER A 1 221 ? -10.990 5.478 -12.190 1.00 83.06 221 SER A N 1
ATOM 1760 C CA . SER A 1 221 ? -9.971 5.495 -11.145 1.00 83.06 221 SER A CA 1
ATOM 1761 C C . SER A 1 221 ? -10.609 5.806 -9.801 1.00 83.06 221 SER A C 1
ATOM 1763 O O . SER A 1 221 ? -11.609 6.524 -9.736 1.00 83.06 221 SER A O 1
ATOM 1765 N N . ASN A 1 222 ? -9.999 5.299 -8.734 1.00 83.12 222 ASN A N 1
ATOM 1766 C CA . ASN A 1 222 ? -10.374 5.651 -7.371 1.00 83.12 222 ASN A CA 1
ATOM 1767 C C . ASN A 1 222 ? -9.691 6.956 -6.948 1.00 83.12 222 ASN A C 1
ATOM 1769 O O . ASN A 1 222 ? -8.611 7.286 -7.438 1.00 83.12 222 ASN A O 1
ATOM 1773 N N . THR A 1 223 ? -10.316 7.680 -6.016 1.00 86.94 223 THR A N 1
ATOM 1774 C CA . THR A 1 223 ? -9.743 8.901 -5.424 1.00 86.94 223 THR A CA 1
ATOM 1775 C C . THR A 1 223 ? -8.494 8.606 -4.596 1.00 86.94 223 THR A C 1
ATOM 1777 O O . THR A 1 223 ? -7.583 9.420 -4.573 1.00 86.94 223 THR A O 1
ATOM 1780 N N . LEU A 1 224 ? -8.470 7.457 -3.912 1.00 86.19 224 LEU A N 1
ATOM 1781 C CA . LEU A 1 224 ? -7.316 6.944 -3.177 1.00 86.19 224 LEU A CA 1
ATOM 1782 C C . LEU A 1 224 ? -7.011 5.548 -3.714 1.00 86.19 224 LEU A C 1
ATOM 1784 O O . LEU A 1 224 ? -7.658 4.573 -3.325 1.00 86.19 224 LEU A O 1
ATOM 1788 N N . ASP A 1 225 ? -6.072 5.465 -4.650 1.00 85.00 225 ASP A N 1
ATOM 1789 C CA . ASP A 1 225 ? -5.616 4.198 -5.215 1.00 85.00 225 ASP A CA 1
ATOM 1790 C C . ASP A 1 225 ? -4.186 3.914 -4.735 1.00 85.00 225 ASP A C 1
ATOM 1792 O O . ASP A 1 225 ? -3.273 4.671 -5.066 1.00 85.00 225 ASP A O 1
ATOM 1796 N N . PRO A 1 226 ? -3.948 2.821 -3.986 1.00 83.94 226 PRO A N 1
ATOM 1797 C CA . PRO A 1 226 ? -2.651 2.570 -3.366 1.00 83.94 226 PRO A CA 1
ATOM 1798 C C . PRO A 1 226 ? -1.508 2.293 -4.361 1.00 83.94 226 PRO A C 1
ATOM 1800 O O . PRO A 1 226 ? -0.369 2.142 -3.922 1.00 83.94 226 PRO A O 1
ATOM 1803 N N . ILE A 1 227 ? -1.786 2.152 -5.665 1.00 85.06 227 ILE A N 1
ATOM 1804 C CA . ILE A 1 227 ? -0.799 1.774 -6.694 1.00 85.06 227 ILE A CA 1
ATOM 1805 C C . ILE A 1 227 ? -0.888 2.634 -7.957 1.00 85.06 227 ILE A C 1
ATOM 1807 O O . ILE A 1 227 ? 0.137 2.952 -8.577 1.00 85.06 227 ILE A O 1
ATOM 1811 N N . THR A 1 228 ? -2.107 2.962 -8.379 1.00 81.50 228 THR A N 1
ATOM 1812 C CA . THR A 1 228 ? -2.388 3.814 -9.538 1.00 81.50 228 THR A CA 1
ATOM 1813 C C . THR A 1 228 ? -3.026 5.120 -9.114 1.00 81.50 228 THR A C 1
ATOM 1815 O O . THR A 1 228 ? -4.129 5.459 -9.533 1.00 81.50 228 THR A O 1
ATOM 1818 N N . SER A 1 229 ? -2.295 5.842 -8.266 1.00 79.31 229 SER A N 1
ATOM 1819 C CA . SER A 1 229 ? -2.673 7.170 -7.803 1.00 79.31 229 SER A CA 1
ATOM 1820 C C . SER A 1 229 ? -2.962 8.134 -8.962 1.00 79.31 229 SER A C 1
ATOM 1822 O O . SER A 1 229 ? -2.318 8.094 -10.016 1.00 79.31 229 SER A O 1
ATOM 1824 N N . LEU A 1 230 ? -3.926 9.027 -8.731 1.00 77.25 230 LEU A N 1
ATOM 1825 C CA . LEU A 1 230 ? -4.215 10.180 -9.593 1.00 77.25 230 LEU A CA 1
ATOM 1826 C C . LEU A 1 230 ? -3.232 11.346 -9.377 1.00 77.25 230 LEU A C 1
ATOM 1828 O O . LEU A 1 230 ? -3.217 12.296 -10.168 1.00 77.25 230 LEU A O 1
ATOM 1832 N N . SER A 1 231 ? -2.441 11.277 -8.308 1.00 65.75 231 SER A N 1
ATOM 1833 C CA . SER A 1 231 ? -1.389 12.224 -7.950 1.00 65.75 231 SER A CA 1
ATOM 1834 C C . SER A 1 231 ? -0.202 12.116 -8.936 1.00 65.75 231 SER A C 1
ATOM 1836 O O . SER A 1 231 ? -0.053 11.119 -9.647 1.00 65.75 231 SER A O 1
ATOM 1838 N N . LYS A 1 232 ? 0.545 13.214 -9.120 1.00 56.06 232 LYS A N 1
ATOM 1839 C CA . LYS A 1 232 ? 1.362 13.489 -10.324 1.00 56.06 232 LYS A CA 1
ATOM 1840 C C . LYS A 1 232 ? 2.836 13.117 -10.195 1.00 56.06 232 LYS A C 1
ATOM 1842 O O . LYS A 1 232 ? 3.498 13.745 -9.344 1.00 56.06 232 LYS A O 1
#

Organism: NCBI:txid87229

Secondary structure (DSSP, 8-state):
-HHHHHHHH-GGG--S-EEES---TTT-SS-SSSSSTTHHHHHTTHHHHHHHH-TTS-TT--TT-HHHHHHHHHHHHHHHHHS-EEEPPBTTB--EEE-HHHHHHHHHHHHH-HHHHHHHHH---HHHHTS-TTSTTTS--S--HHHHHHHHHHHHHSPP-TT--HHHHHHHHHHHHHH-TTTHHHHHHHHHHTTT-----S----S------SSPPEEE--SS-SSS-S--

Radius of gyration: 20.9 Å; Cα contacts (8 Å, |Δi|>4): 267; chains: 1; bounding box: 44×39×59 Å